Protein AF-F3ZVS0-F1 (afdb_monomer_lite)

Foldseek 3Di:
DDDDDDPDPDDDDDADCVDPQSVLVVVLVCVQLVDPPAAPPKDDFANDIFGDDVRCVVPVVVVVVCCVVVVDPGHDDPRDRDDPVVVVVVVVVVVVVVPPVVVVVVVVVVCPPPVNVVVVVVVVVVVVVVVDDPVVVVVVVVVVVVVVVVVVVVVVVVCVVCVVVCPPPPVVVVVVVVVVVVVVVVVVVVVVVVVVVVVVVVVVVVVVVVVVD

Organism: Mahella australiensis (strain DSM 15567 / CIP 107919 / 50-1 BON) (NCBI:txid697281)

Sequence (213 aa):
MRSLYPRADVLVRRYNVFYEQSLYVYKSYIQVYSAENIILPAVFVGDTYLSGDSEIKQKLLPLIESYVNGTRAYKEIKVGILGQDKVIDNEKERFEAFTPVGIALAGLLDGFNLCAVSMLLFFLSILVMSGRQNKELFLVGMSYIIGTFIAYFTIGIGLFKVGDIFKDAKAVMLAIYGLTIAMSIILAFFSFRDYISIKAVAIVMFAELWSMI

Structure (mmCIF, N/CA/C/O backbone):
data_AF-F3ZVS0-F1
#
_entry.id   AF-F3ZVS0-F1
#
loop_
_atom_site.group_PDB
_atom_site.id
_atom_site.type_symbol
_atom_site.label_atom_id
_atom_site.label_alt_id
_atom_site.label_comp_id
_atom_site.label_asym_id
_atom_site.label_entity_id
_atom_site.label_seq_id
_atom_site.pdbx_PDB_ins_code
_atom_site.Cartn_x
_atom_site.Cartn_y
_atom_site.Cartn_z
_atom_site.occupancy
_atom_site.B_iso_or_equiv
_atom_site.auth_seq_id
_atom_site.auth_comp_id
_atom_site.auth_asym_id
_atom_site.auth_atom_id
_atom_site.pdbx_PDB_model_num
ATOM 1 N N . MET A 1 1 ? 40.058 17.497 -17.087 1.00 36.22 1 MET A N 1
ATOM 2 C CA . MET A 1 1 ? 39.580 16.121 -16.819 1.00 36.22 1 MET A CA 1
ATOM 3 C C . MET A 1 1 ? 39.009 15.554 -18.114 1.00 36.22 1 MET A C 1
ATOM 5 O O . MET A 1 1 ? 38.055 16.114 -18.633 1.00 36.22 1 MET A O 1
ATOM 9 N N . ARG A 1 2 ? 39.671 14.550 -18.705 1.00 33.28 2 ARG A N 1
ATOM 10 C CA . ARG A 1 2 ? 39.323 13.941 -20.004 1.00 33.28 2 ARG A CA 1
ATOM 11 C C . ARG A 1 2 ? 38.124 13.000 -19.822 1.00 33.28 2 ARG A C 1
ATOM 13 O O . ARG A 1 2 ? 38.208 12.072 -19.028 1.00 33.28 2 ARG A O 1
ATOM 20 N N . SER A 1 3 ? 37.034 13.268 -20.541 1.00 41.84 3 SER A N 1
ATOM 21 C CA . SER A 1 3 ? 35.854 12.400 -20.644 1.00 41.84 3 SER A CA 1
ATOM 22 C C . SER A 1 3 ? 36.249 11.050 -21.254 1.00 41.84 3 SER A C 1
ATOM 24 O O . SER A 1 3 ? 36.849 11.024 -22.328 1.00 41.84 3 SER A O 1
ATOM 26 N N . LEU A 1 4 ? 35.956 9.959 -20.544 1.00 46.34 4 LEU A N 1
ATOM 27 C CA . LEU A 1 4 ? 36.400 8.591 -20.838 1.00 46.34 4 LEU A CA 1
ATOM 28 C C . LEU A 1 4 ? 35.273 7.703 -21.396 1.00 46.34 4 LEU A C 1
ATOM 30 O O . LEU A 1 4 ? 35.310 6.492 -21.225 1.00 46.34 4 LEU A O 1
ATOM 34 N N . TYR A 1 5 ? 34.275 8.291 -22.060 1.00 49.19 5 TYR A N 1
ATOM 35 C CA . TYR A 1 5 ? 33.212 7.531 -22.722 1.00 49.19 5 TYR A CA 1
ATOM 36 C C . TYR A 1 5 ? 33.230 7.813 -24.230 1.00 49.19 5 TYR A C 1
ATOM 38 O O . TYR A 1 5 ? 33.235 8.988 -24.623 1.00 49.19 5 TYR A O 1
ATOM 46 N N . PRO A 1 6 ? 33.231 6.778 -25.095 1.00 50.56 6 PRO A N 1
ATOM 47 C CA . PRO A 1 6 ? 32.900 6.961 -26.502 1.00 50.56 6 PRO A CA 1
ATOM 48 C C . PRO A 1 6 ? 31.532 7.643 -26.567 1.00 50.56 6 PRO A C 1
ATOM 50 O O . PRO A 1 6 ? 30.656 7.344 -25.756 1.00 50.56 6 PRO A O 1
ATOM 53 N N . ARG A 1 7 ? 31.348 8.589 -27.491 1.00 56.88 7 ARG A N 1
ATOM 54 C CA . ARG A 1 7 ? 30.074 9.297 -27.688 1.00 56.88 7 ARG A CA 1
ATOM 55 C C . ARG A 1 7 ? 29.009 8.309 -28.180 1.00 56.88 7 ARG A C 1
ATOM 57 O O . ARG A 1 7 ? 28.768 8.214 -29.376 1.00 56.88 7 ARG A O 1
ATOM 64 N N . ALA A 1 8 ? 28.422 7.539 -27.272 1.00 62.53 8 ALA A N 1
ATOM 65 C CA . ALA A 1 8 ? 27.241 6.743 -27.543 1.00 62.53 8 ALA A CA 1
ATOM 66 C C . ALA A 1 8 ? 26.038 7.691 -27.548 1.00 62.53 8 ALA A C 1
ATOM 68 O O . ALA A 1 8 ? 25.772 8.365 -26.551 1.00 62.53 8 ALA A O 1
ATOM 69 N N . ASP A 1 9 ? 25.345 7.775 -28.680 1.00 68.31 9 ASP A N 1
ATOM 70 C CA . ASP A 1 9 ? 24.092 8.514 -28.785 1.00 68.31 9 ASP A CA 1
ATOM 71 C C . ASP A 1 9 ? 22.973 7.653 -28.185 1.00 68.31 9 ASP A C 1
ATOM 73 O O . ASP A 1 9 ? 22.501 6.693 -28.797 1.00 68.31 9 ASP A O 1
ATOM 77 N 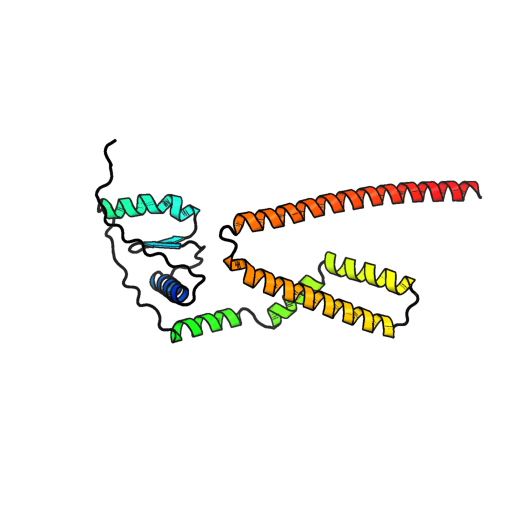N . VAL A 1 10 ? 22.630 7.914 -26.922 1.00 72.81 10 VAL A N 1
ATOM 78 C CA . VAL A 1 10 ? 21.642 7.125 -26.177 1.00 72.81 10 VAL A CA 1
ATOM 79 C C . VAL A 1 10 ? 20.287 7.821 -26.241 1.00 72.81 10 VAL A C 1
ATOM 81 O O . VAL A 1 10 ? 20.052 8.825 -25.567 1.00 72.81 10 VAL A O 1
ATOM 84 N N . LEU A 1 11 ? 19.355 7.246 -27.000 1.00 79.62 11 LEU A N 1
ATOM 85 C CA . LEU A 1 11 ? 17.968 7.701 -27.028 1.00 79.62 11 LEU A CA 1
ATOM 86 C C . LEU A 1 11 ? 17.201 7.152 -25.816 1.00 79.62 11 LEU A C 1
ATOM 88 O O . LEU A 1 11 ? 16.838 5.978 -25.774 1.00 79.62 11 LEU A O 1
ATOM 92 N N . VAL A 1 12 ? 16.900 8.011 -24.840 1.00 83.62 12 VAL A N 1
ATOM 93 C CA . VAL A 1 12 ? 16.098 7.637 -23.663 1.00 83.62 12 VAL A CA 1
ATOM 94 C C . VAL A 1 12 ? 14.659 8.115 -23.834 1.00 83.62 12 VAL A C 1
ATOM 96 O O . VAL A 1 12 ? 14.385 9.313 -23.792 1.00 83.62 12 VAL A O 1
ATOM 99 N N . ARG A 1 13 ? 13.717 7.175 -23.961 1.00 84.19 13 ARG A N 1
ATOM 100 C CA . ARG A 1 13 ? 12.275 7.462 -23.923 1.00 84.19 13 ARG A CA 1
ATOM 101 C C . ARG A 1 13 ? 11.723 7.135 -22.542 1.00 84.19 13 ARG A C 1
ATOM 103 O O . ARG A 1 13 ? 11.927 6.035 -22.038 1.00 84.19 13 ARG A O 1
ATOM 110 N N . ARG A 1 14 ? 11.039 8.097 -21.920 1.00 83.50 14 ARG A N 1
ATOM 111 C CA . ARG A 1 14 ? 10.443 7.943 -20.587 1.00 83.50 14 ARG A CA 1
ATOM 112 C C . ARG A 1 14 ? 8.931 7.909 -20.712 1.00 83.50 14 ARG A C 1
ATOM 114 O O . ARG A 1 14 ? 8.346 8.803 -21.314 1.00 83.50 14 ARG A O 1
ATOM 121 N N . TYR A 1 15 ? 8.328 6.902 -20.101 1.00 83.00 15 TYR A N 1
ATOM 122 C CA . TYR A 1 15 ? 6.885 6.727 -20.045 1.00 83.00 15 TYR A CA 1
ATOM 123 C C . TYR A 1 15 ? 6.467 6.661 -18.584 1.00 83.00 15 TYR A C 1
ATOM 125 O O . TYR A 1 15 ? 7.110 5.981 -17.784 1.00 83.00 15 TYR A O 1
ATOM 133 N N . ASN A 1 16 ? 5.409 7.385 -18.234 1.00 79.94 16 ASN A N 1
ATOM 134 C CA . ASN A 1 16 ? 4.825 7.307 -16.906 1.00 79.94 16 ASN A CA 1
ATOM 135 C C . ASN A 1 16 ? 3.597 6.397 -16.972 1.00 79.94 16 ASN A C 1
ATOM 137 O O . ASN A 1 16 ? 2.587 6.763 -17.565 1.00 79.94 16 ASN A O 1
ATOM 141 N N . VAL A 1 17 ? 3.699 5.221 -16.355 1.00 80.69 17 VAL A N 1
ATOM 142 C CA . VAL A 1 17 ? 2.653 4.189 -16.362 1.00 80.69 17 VAL A CA 1
ATOM 143 C C . VAL A 1 17 ? 1.343 4.613 -15.693 1.00 80.69 17 VAL A C 1
ATOM 145 O O . VAL A 1 17 ? 0.342 3.934 -15.884 1.00 80.69 17 VAL A O 1
ATOM 148 N N . PHE A 1 18 ? 1.328 5.724 -14.948 1.00 72.88 18 PHE A N 1
ATOM 149 C CA . PHE A 1 18 ? 0.098 6.281 -14.380 1.00 72.88 18 PHE A CA 1
ATOM 150 C C . PHE A 1 18 ? -0.852 6.843 -15.452 1.00 72.88 18 PHE A C 1
ATOM 152 O O . PHE A 1 18 ? -2.046 6.962 -15.200 1.00 72.88 18 PHE A O 1
ATOM 159 N N . TYR A 1 19 ? -0.361 7.154 -16.658 1.00 74.50 19 TYR A N 1
ATOM 160 C CA . TYR A 1 19 ? -1.205 7.608 -17.766 1.00 74.50 19 TYR A CA 1
ATOM 161 C C . TYR A 1 19 ? -1.617 6.449 -18.677 1.00 74.50 19 TYR A C 1
ATOM 163 O O . TYR A 1 19 ? -0.761 5.681 -19.119 1.00 74.50 19 TYR A O 1
ATOM 171 N N . GLU A 1 20 ? -2.898 6.393 -19.061 1.00 71.44 20 GLU A N 1
ATOM 172 C CA . GLU A 1 20 ? -3.456 5.332 -19.917 1.00 71.44 20 GLU A CA 1
ATOM 173 C C . GLU A 1 20 ? -2.625 5.081 -21.183 1.00 71.44 20 GLU A C 1
ATOM 175 O O . GLU A 1 20 ? -2.220 3.954 -21.453 1.00 71.44 20 GLU A O 1
ATOM 180 N N . GLN A 1 21 ? -2.291 6.136 -21.936 1.00 73.94 21 GLN A N 1
ATOM 181 C CA . GLN A 1 21 ? -1.518 6.016 -23.180 1.00 73.94 21 GLN A CA 1
ATOM 182 C C . GLN A 1 21 ? -0.155 5.338 -22.968 1.00 73.94 21 GLN A C 1
ATOM 184 O O . GLN A 1 21 ? 0.272 4.505 -23.765 1.00 73.94 21 GLN A O 1
ATOM 189 N N . SER A 1 22 ? 0.519 5.676 -21.869 1.00 80.75 22 SER A N 1
ATOM 190 C CA . SER A 1 22 ? 1.819 5.109 -21.502 1.00 80.75 22 SER A CA 1
ATOM 191 C C . SER A 1 22 ? 1.696 3.701 -20.914 1.00 80.75 22 SER A C 1
ATOM 193 O O . SER A 1 22 ? 2.623 2.902 -21.048 1.00 80.75 22 SER A O 1
ATOM 195 N N . LEU A 1 23 ? 0.553 3.368 -20.310 1.00 80.12 23 LEU A N 1
ATOM 196 C CA . LEU A 1 23 ? 0.253 2.028 -19.817 1.00 80.12 23 LEU A CA 1
ATOM 197 C C . LEU A 1 23 ? 0.143 1.017 -20.969 1.00 80.12 23 LEU A C 1
ATOM 199 O O . LEU A 1 23 ? 0.668 -0.091 -20.852 1.00 80.12 23 LEU A O 1
ATOM 203 N N . TYR A 1 24 ? -0.464 1.400 -22.100 1.00 80.38 24 TYR A N 1
ATOM 204 C CA . TYR A 1 24 ? -0.510 0.553 -23.303 1.00 80.38 24 TYR A CA 1
ATOM 205 C C . TYR A 1 24 ? 0.891 0.247 -23.836 1.00 80.38 24 TYR A C 1
ATOM 207 O O . TYR A 1 24 ? 1.200 -0.903 -24.156 1.00 80.38 24 TYR A O 1
ATOM 215 N N . VAL A 1 25 ? 1.762 1.263 -23.866 1.00 83.19 25 VAL A N 1
ATOM 216 C CA . VAL A 1 25 ? 3.172 1.087 -24.229 1.00 83.19 25 VAL A CA 1
ATOM 217 C C . VAL A 1 25 ? 3.822 0.102 -23.259 1.00 83.19 25 VAL A C 1
ATOM 219 O O . VAL A 1 25 ? 4.301 -0.939 -23.693 1.00 83.19 25 VAL A O 1
ATOM 222 N N . TYR A 1 26 ? 3.747 0.333 -21.949 1.00 85.50 26 TYR A N 1
ATOM 223 C CA . TYR A 1 26 ? 4.318 -0.573 -20.947 1.00 85.50 26 TYR A CA 1
ATOM 224 C C . TYR A 1 26 ? 3.856 -2.033 -21.101 1.00 85.50 26 TYR A C 1
ATOM 226 O O . TYR A 1 26 ? 4.687 -2.942 -21.132 1.00 85.50 26 TYR A O 1
ATOM 234 N N . LYS A 1 27 ? 2.551 -2.270 -21.277 1.00 83.81 27 LYS A N 1
ATOM 235 C CA . LYS A 1 27 ? 2.009 -3.623 -21.472 1.00 83.81 27 LYS A CA 1
ATOM 236 C C . LYS A 1 27 ? 2.502 -4.283 -22.755 1.00 83.81 27 LYS A C 1
ATOM 238 O O . LYS A 1 27 ? 2.813 -5.470 -22.739 1.00 83.81 27 LYS A O 1
ATOM 243 N N . SER A 1 28 ? 2.619 -3.525 -23.846 1.00 84.81 28 SER A N 1
ATOM 244 C CA . SER A 1 28 ? 3.176 -4.054 -25.095 1.00 84.81 28 SER A CA 1
ATOM 245 C C . SER A 1 28 ? 4.633 -4.497 -24.927 1.00 84.81 28 SER A C 1
ATOM 247 O O . SER A 1 28 ? 5.013 -5.550 -25.432 1.00 84.81 28 SER A O 1
ATOM 249 N N . TYR A 1 29 ? 5.423 -3.764 -24.135 1.00 86.50 29 TYR A N 1
ATOM 250 C CA . TYR A 1 29 ? 6.788 -4.166 -23.800 1.00 86.50 29 TYR A CA 1
ATOM 251 C C . TYR A 1 29 ? 6.808 -5.419 -22.914 1.00 86.50 29 TYR A C 1
ATOM 253 O O . TYR A 1 29 ? 7.558 -6.340 -23.212 1.00 86.50 29 TYR A O 1
ATOM 261 N N . ILE A 1 30 ? 5.952 -5.527 -21.891 1.00 87.25 30 ILE A N 1
ATOM 262 C CA . ILE A 1 30 ? 5.849 -6.763 -21.090 1.00 87.25 30 ILE A CA 1
ATOM 263 C C . ILE A 1 30 ? 5.572 -7.979 -21.973 1.00 87.25 30 ILE A C 1
ATOM 265 O O . ILE A 1 30 ? 6.247 -8.997 -21.842 1.00 87.25 30 ILE A O 1
ATOM 269 N N . GLN A 1 31 ? 4.596 -7.866 -22.876 1.00 84.06 31 GLN A N 1
ATOM 270 C CA . GLN A 1 31 ? 4.184 -8.979 -23.720 1.00 84.06 31 GLN A CA 1
ATOM 271 C C . GLN A 1 31 ? 5.304 -9.408 -24.672 1.00 84.06 31 GLN A C 1
ATOM 273 O O . GLN A 1 31 ? 5.593 -10.595 -24.793 1.00 84.06 31 GLN A O 1
ATOM 278 N N . VAL A 1 32 ? 5.960 -8.450 -25.331 1.00 86.31 32 VAL A N 1
ATOM 279 C CA . VAL A 1 32 ? 7.031 -8.753 -26.288 1.00 86.31 32 VAL A CA 1
ATOM 280 C C . VAL A 1 32 ? 8.261 -9.343 -25.595 1.00 86.31 32 VAL A C 1
ATOM 282 O O . VAL A 1 32 ? 8.876 -10.262 -26.128 1.00 86.31 32 VAL A O 1
ATOM 285 N N . TYR A 1 33 ? 8.601 -8.854 -24.402 1.00 85.38 33 TYR A N 1
ATOM 286 C CA . TYR A 1 33 ? 9.734 -9.363 -23.627 1.00 85.38 33 TYR A CA 1
ATOM 287 C C . TYR A 1 33 ? 9.372 -10.583 -22.764 1.00 85.38 33 TYR A C 1
ATOM 289 O O . TYR A 1 33 ? 10.251 -11.109 -22.087 1.00 85.38 33 TYR A O 1
ATOM 297 N N . SER A 1 34 ? 8.107 -11.038 -22.787 1.00 84.44 34 SER A N 1
ATOM 298 C CA . SER A 1 34 ? 7.578 -12.115 -21.927 1.00 84.44 34 SER A CA 1
ATOM 299 C C . SER A 1 34 ? 7.976 -11.933 -20.458 1.00 84.44 34 SER A C 1
ATOM 301 O O . SER A 1 34 ? 8.415 -12.860 -19.783 1.00 84.44 34 SER A O 1
ATOM 303 N N . ALA A 1 35 ? 7.898 -10.687 -19.992 1.00 83.00 35 ALA A N 1
ATOM 304 C CA . ALA A 1 35 ? 8.435 -10.284 -18.707 1.00 83.00 35 ALA A CA 1
ATOM 305 C C . ALA A 1 35 ? 7.405 -10.501 -17.593 1.00 83.00 35 ALA A C 1
ATOM 307 O O . ALA A 1 35 ? 6.381 -9.822 -17.532 1.00 83.00 35 ALA A O 1
ATOM 308 N N . GLU A 1 36 ? 7.694 -11.419 -16.678 1.00 79.50 36 GLU A N 1
ATOM 309 C CA . GLU A 1 36 ? 6.842 -11.695 -15.522 1.00 79.50 36 GLU A CA 1
ATOM 310 C C . GLU A 1 36 ? 7.361 -10.990 -14.261 1.00 79.50 36 GLU A C 1
ATOM 312 O O . GLU A 1 36 ? 8.558 -10.739 -14.116 1.00 79.50 36 GLU A O 1
ATOM 317 N N . ASN A 1 37 ? 6.451 -10.676 -13.332 1.00 77.88 37 ASN A N 1
ATOM 318 C CA . ASN A 1 37 ? 6.765 -10.106 -12.013 1.00 77.88 37 ASN A CA 1
ATOM 319 C C . ASN A 1 37 ? 7.601 -8.809 -12.045 1.00 77.88 37 ASN A C 1
ATOM 321 O O . ASN A 1 37 ? 8.498 -8.613 -11.224 1.00 77.88 37 ASN A O 1
ATOM 325 N N . ILE A 1 38 ? 7.300 -7.898 -12.979 1.00 82.62 38 ILE A N 1
ATOM 326 C CA . ILE A 1 38 ? 7.982 -6.600 -13.045 1.00 82.62 38 ILE A CA 1
ATOM 327 C C . ILE A 1 38 ? 7.625 -5.729 -11.833 1.00 82.62 38 ILE A C 1
ATOM 329 O O . ILE A 1 38 ? 6.461 -5.430 -11.566 1.00 82.62 38 ILE A O 1
ATOM 333 N N . ILE A 1 39 ? 8.665 -5.233 -11.169 1.00 83.44 39 ILE A N 1
ATOM 334 C CA . ILE A 1 39 ? 8.616 -4.210 -10.130 1.00 83.44 39 ILE A CA 1
ATOM 335 C C . ILE A 1 39 ? 9.019 -2.882 -10.774 1.00 83.44 39 ILE A C 1
ATOM 337 O O . ILE A 1 39 ? 10.104 -2.749 -11.337 1.00 83.44 39 ILE A O 1
ATOM 341 N N . LEU A 1 40 ? 8.152 -1.876 -10.693 1.00 85.00 40 LEU A N 1
ATOM 342 C CA . LEU A 1 40 ? 8.449 -0.548 -11.227 1.00 85.00 40 LEU A CA 1
ATOM 343 C C . LEU A 1 40 ? 9.475 0.196 -10.343 1.00 85.00 40 LEU A C 1
ATOM 345 O O . LEU A 1 40 ? 9.437 0.054 -9.118 1.00 85.00 40 LEU A O 1
ATOM 349 N N . PRO A 1 41 ? 10.361 1.032 -10.920 1.00 87.25 41 PRO A N 1
ATOM 350 C CA . PRO A 1 41 ? 10.494 1.346 -12.346 1.00 87.25 41 PRO A CA 1
ATOM 351 C C . PRO A 1 41 ? 11.139 0.205 -13.149 1.00 87.25 41 PRO A C 1
ATOM 353 O O . PRO A 1 41 ? 11.939 -0.553 -12.613 1.00 87.25 41 PRO A O 1
ATOM 356 N N . ALA A 1 42 ? 10.821 0.120 -14.443 1.00 89.88 42 ALA A N 1
ATOM 357 C CA . ALA A 1 42 ? 11.375 -0.873 -15.364 1.00 89.88 42 ALA A CA 1
ATOM 358 C C . ALA A 1 42 ? 12.040 -0.195 -16.567 1.00 89.88 42 ALA A C 1
ATOM 360 O O . ALA A 1 42 ? 11.567 0.837 -17.049 1.00 89.88 42 ALA A O 1
ATOM 361 N N . VAL A 1 43 ? 13.139 -0.773 -17.046 1.00 90.00 43 VAL A N 1
ATOM 362 C CA . VAL A 1 43 ? 13.942 -0.246 -18.154 1.00 90.00 43 VAL A CA 1
ATOM 363 C C . VAL A 1 43 ? 14.147 -1.349 -19.188 1.00 90.00 43 VAL A C 1
ATOM 365 O O . VAL A 1 43 ? 14.744 -2.378 -18.893 1.00 90.00 43 VAL A O 1
ATOM 368 N N . PHE A 1 44 ? 13.656 -1.127 -20.405 1.00 89.19 44 PHE A N 1
ATOM 369 C CA . PHE A 1 44 ? 13.790 -2.052 -21.534 1.00 89.19 44 PHE A CA 1
ATOM 370 C C . PHE A 1 44 ? 14.919 -1.570 -22.450 1.00 89.19 44 PHE A C 1
ATOM 372 O O . PHE A 1 44 ? 14.891 -0.423 -22.899 1.00 89.19 44 PHE A O 1
ATOM 379 N N . VAL A 1 45 ? 15.927 -2.413 -22.704 1.00 88.00 45 VAL A N 1
ATOM 380 C CA . VAL A 1 45 ? 17.113 -2.054 -23.502 1.00 88.00 45 VAL A CA 1
ATOM 381 C C . VAL A 1 45 ? 17.547 -3.226 -24.374 1.00 88.00 45 VAL A C 1
ATOM 383 O O . VAL A 1 45 ? 17.967 -4.270 -23.874 1.00 88.00 45 VAL A O 1
ATOM 386 N N . GLY A 1 46 ? 17.528 -3.014 -25.692 1.00 85.19 46 GLY A N 1
ATOM 387 C CA . GLY A 1 46 ? 17.935 -4.029 -26.661 1.00 85.19 46 GLY A CA 1
ATOM 388 C C . GLY A 1 46 ? 17.027 -5.254 -26.573 1.00 85.19 46 GLY A C 1
ATOM 389 O O . GLY A 1 46 ? 15.809 -5.134 -26.691 1.00 85.19 46 GLY A O 1
ATOM 390 N N . ASP A 1 47 ? 17.615 -6.416 -26.306 1.00 84.75 47 ASP A N 1
ATOM 391 C CA . ASP A 1 47 ? 16.928 -7.702 -26.165 1.00 84.75 47 ASP A CA 1
ATOM 392 C C . ASP A 1 47 ? 16.555 -8.068 -24.717 1.00 84.75 47 ASP A C 1
ATOM 394 O O . ASP A 1 47 ? 15.982 -9.129 -24.488 1.00 84.75 47 ASP A O 1
ATOM 398 N N . THR A 1 48 ? 16.849 -7.210 -23.734 1.00 87.88 48 THR A N 1
ATOM 399 C CA . THR A 1 48 ? 16.599 -7.486 -22.310 1.00 87.88 48 THR A CA 1
ATOM 400 C C . THR A 1 48 ? 15.829 -6.363 -21.616 1.00 87.88 48 THR A C 1
ATOM 402 O O . THR A 1 48 ? 15.717 -5.242 -22.117 1.00 87.88 48 THR A O 1
ATOM 405 N N . TYR A 1 49 ? 15.326 -6.654 -20.419 1.00 90.56 49 TYR A N 1
ATOM 406 C CA . TYR A 1 49 ? 14.753 -5.673 -19.502 1.00 90.56 49 TYR A CA 1
ATOM 407 C C . TYR A 1 49 ? 15.432 -5.744 -18.130 1.00 90.56 49 TYR A C 1
ATOM 409 O O . TYR A 1 49 ? 16.062 -6.745 -17.794 1.00 90.56 49 TYR A O 1
ATOM 417 N N . LEU A 1 50 ? 15.328 -4.661 -17.364 1.00 90.56 50 LEU A N 1
ATOM 418 C CA . LEU A 1 50 ? 15.753 -4.550 -15.970 1.00 90.56 50 LEU A CA 1
ATOM 419 C C . LEU A 1 50 ? 14.571 -4.040 -15.149 1.00 90.56 50 LEU A C 1
ATOM 421 O O . LEU A 1 50 ? 13.865 -3.124 -15.583 1.00 90.56 50 LEU A O 1
ATOM 425 N N . SER A 1 51 ? 14.362 -4.620 -13.972 1.00 91.19 51 SER A N 1
ATOM 426 C CA . SER A 1 51 ? 13.180 -4.375 -13.150 1.00 91.19 51 SER A CA 1
ATOM 427 C C . SER A 1 51 ? 13.574 -3.954 -11.736 1.00 91.19 51 SER A C 1
ATOM 429 O O . SER A 1 51 ? 14.317 -4.640 -11.039 1.00 91.19 51 SER A O 1
ATOM 431 N N . GLY A 1 52 ? 13.027 -2.834 -11.276 1.00 87.06 52 GLY A N 1
ATOM 432 C CA . GLY A 1 52 ? 13.256 -2.307 -9.940 1.00 87.06 52 GLY A CA 1
ATOM 433 C C . GLY A 1 52 ? 14.559 -1.517 -9.797 1.00 87.06 52 GLY A C 1
ATOM 434 O O . GLY A 1 52 ? 15.538 -1.685 -10.525 1.00 87.06 52 GLY A O 1
ATOM 435 N N . ASP A 1 53 ? 14.571 -0.629 -8.803 1.00 87.19 53 ASP A N 1
ATOM 436 C CA . ASP A 1 53 ? 15.648 0.345 -8.582 1.00 87.19 53 ASP A CA 1
ATOM 437 C C . ASP A 1 53 ? 17.027 -0.307 -8.369 1.00 87.19 53 ASP A C 1
ATOM 439 O O . ASP A 1 53 ? 18.025 0.140 -8.934 1.00 87.19 53 ASP A O 1
ATOM 443 N N . SER A 1 54 ? 17.086 -1.388 -7.585 1.00 85.88 54 SER A N 1
ATOM 444 C CA . SER A 1 54 ? 18.341 -2.069 -7.250 1.00 85.88 54 SER A CA 1
ATOM 445 C C . SER A 1 54 ? 18.992 -2.719 -8.467 1.00 85.88 54 SER A C 1
ATOM 447 O O . SER A 1 54 ? 20.194 -2.558 -8.677 1.00 85.88 54 SER A O 1
ATOM 449 N N . GLU A 1 55 ? 18.206 -3.423 -9.285 1.00 88.12 55 GLU A N 1
ATOM 450 C CA . GLU A 1 55 ? 18.723 -4.097 -10.473 1.00 88.12 55 GLU A CA 1
ATOM 451 C C . GLU A 1 55 ? 19.176 -3.083 -11.523 1.00 88.12 55 GLU A C 1
ATOM 453 O O . GLU A 1 55 ? 20.269 -3.212 -12.075 1.00 88.12 55 GLU A O 1
ATOM 458 N N . ILE A 1 56 ? 18.379 -2.034 -11.746 1.00 89.75 56 ILE A N 1
ATOM 459 C CA . ILE A 1 56 ? 18.710 -0.968 -12.691 1.00 89.75 56 ILE A CA 1
ATOM 460 C C . ILE A 1 56 ? 20.027 -0.296 -12.292 1.00 89.75 56 ILE A C 1
ATOM 462 O O . ILE A 1 56 ? 20.926 -0.176 -13.120 1.00 89.75 56 ILE A O 1
ATOM 466 N N . LYS A 1 57 ? 20.200 0.093 -11.024 1.00 88.75 57 LYS A N 1
ATOM 467 C CA . LYS A 1 57 ? 21.433 0.759 -10.571 1.00 88.75 57 LYS A CA 1
ATOM 468 C C . LYS A 1 57 ? 22.682 -0.104 -10.733 1.00 88.75 57 LYS A C 1
ATOM 470 O O . LYS A 1 57 ? 23.743 0.431 -11.037 1.00 88.75 57 LYS A O 1
ATOM 475 N N . GLN A 1 58 ? 22.565 -1.414 -10.531 1.00 89.69 58 GLN A N 1
ATOM 476 C CA . GLN A 1 58 ? 23.708 -2.328 -10.588 1.00 89.69 58 GLN A CA 1
ATOM 477 C C . GLN A 1 58 ? 24.035 -2.780 -12.012 1.00 89.69 58 GLN A C 1
ATOM 479 O O . GLN A 1 58 ? 25.206 -2.885 -12.368 1.00 89.69 58 GLN A O 1
ATOM 484 N N . LYS A 1 59 ? 23.014 -3.067 -12.826 1.00 90.50 59 LYS A N 1
ATOM 485 C CA . LYS A 1 59 ? 23.185 -3.752 -14.114 1.00 90.50 59 LYS A CA 1
ATOM 486 C C . LYS A 1 59 ? 23.051 -2.843 -15.329 1.00 90.50 59 LYS A C 1
ATOM 488 O O . LYS A 1 59 ? 23.544 -3.213 -16.388 1.00 90.50 59 LYS A O 1
ATOM 493 N N . LEU A 1 60 ? 22.424 -1.668 -15.220 1.00 88.25 60 LEU A N 1
ATOM 494 C CA . LEU A 1 60 ? 22.171 -0.822 -16.393 1.00 88.25 60 LEU A CA 1
ATOM 495 C C . LEU A 1 60 ? 23.467 -0.319 -17.034 1.00 88.25 60 LEU A C 1
ATOM 497 O O . LEU A 1 60 ? 23.630 -0.427 -18.246 1.00 88.25 60 LEU A O 1
ATOM 501 N N . LEU A 1 61 ? 24.391 0.207 -16.228 1.00 87.06 61 LEU A N 1
ATOM 502 C CA . LEU A 1 61 ? 25.659 0.735 -16.729 1.00 87.06 61 LEU A CA 1
ATOM 503 C C . LEU A 1 61 ? 26.534 -0.348 -17.392 1.00 87.06 61 LEU A C 1
ATOM 505 O O . LEU A 1 61 ? 26.877 -0.163 -18.561 1.00 87.06 61 LEU A O 1
ATOM 509 N N . PRO A 1 62 ? 26.820 -1.503 -16.747 1.00 87.12 62 PRO A N 1
ATOM 510 C CA . PRO A 1 62 ? 27.612 -2.553 -17.392 1.00 87.12 62 PRO A CA 1
ATOM 511 C C . PRO A 1 62 ? 26.911 -3.144 -18.623 1.00 87.12 62 PRO A C 1
ATOM 513 O O . PRO A 1 62 ? 27.570 -3.551 -19.579 1.00 87.12 62 PRO A O 1
ATOM 516 N N . LEU A 1 63 ? 25.574 -3.162 -18.646 1.00 87.12 63 LEU A N 1
ATOM 517 C CA . LEU A 1 63 ? 24.818 -3.607 -19.813 1.00 87.12 63 LEU A CA 1
ATOM 518 C C . LEU A 1 63 ? 25.005 -2.657 -21.005 1.00 87.12 63 LEU A C 1
ATOM 520 O O . LEU A 1 63 ? 25.262 -3.123 -22.113 1.00 87.12 63 LEU A O 1
ATOM 524 N N . ILE A 1 64 ? 24.928 -1.341 -20.792 1.00 86.19 64 ILE A N 1
ATOM 525 C CA . ILE A 1 64 ? 25.172 -0.348 -21.850 1.00 86.19 64 ILE A CA 1
ATOM 526 C C . ILE A 1 64 ? 26.611 -0.454 -22.363 1.00 86.19 64 ILE A C 1
ATOM 528 O O . ILE A 1 64 ? 26.823 -0.479 -23.575 1.00 86.19 64 ILE A O 1
ATOM 532 N N . GLU A 1 65 ? 27.591 -0.590 -21.469 1.00 85.50 65 GLU A N 1
ATOM 533 C CA . GLU A 1 65 ? 28.996 -0.774 -21.854 1.00 85.50 65 GLU A CA 1
ATOM 534 C C . GLU A 1 65 ? 29.204 -2.027 -22.712 1.00 85.50 65 GLU A C 1
ATOM 536 O O . GLU A 1 65 ? 29.950 -1.983 -23.691 1.00 85.50 65 GLU A O 1
ATOM 541 N N . SER A 1 66 ? 28.497 -3.124 -22.414 1.00 84.81 66 SER A N 1
ATOM 542 C CA . SER A 1 66 ? 28.568 -4.350 -23.219 1.00 84.81 66 SER A CA 1
ATOM 543 C C . SER A 1 66 ? 28.083 -4.157 -24.661 1.00 84.81 66 SER A C 1
ATOM 545 O O . SER A 1 66 ? 28.637 -4.773 -25.573 1.00 84.81 66 SER A O 1
ATOM 547 N N . TYR A 1 67 ? 27.100 -3.274 -24.883 1.00 84.62 67 TYR A N 1
ATOM 548 C CA . TYR A 1 67 ? 26.621 -2.927 -26.223 1.00 84.62 67 TYR A CA 1
ATOM 549 C C . TYR A 1 67 ? 27.580 -1.980 -26.949 1.00 84.62 67 TYR A C 1
ATOM 551 O O . TYR A 1 67 ? 27.846 -2.166 -28.133 1.00 84.62 67 TYR A O 1
ATOM 559 N N . VAL A 1 68 ? 28.123 -0.979 -26.249 1.00 83.50 68 VAL A N 1
ATOM 560 C CA . VAL A 1 68 ? 29.038 0.017 -26.839 1.00 83.50 68 VAL A CA 1
ATOM 561 C C . VAL A 1 68 ? 30.374 -0.612 -27.234 1.00 83.50 68 VAL A C 1
ATOM 563 O O . VAL A 1 68 ? 30.904 -0.308 -28.300 1.00 83.50 68 VAL A O 1
ATOM 566 N N . ASN A 1 69 ? 30.898 -1.520 -26.411 1.00 83.81 69 ASN A N 1
ATOM 567 C CA . ASN A 1 69 ? 32.167 -2.202 -26.670 1.00 83.81 69 ASN A CA 1
ATOM 568 C C . ASN A 1 69 ? 32.035 -3.363 -27.675 1.00 83.81 69 ASN A C 1
ATOM 570 O O . ASN A 1 69 ? 33.032 -4.000 -28.006 1.00 83.81 69 ASN A O 1
ATOM 574 N N . GLY A 1 70 ? 30.820 -3.655 -28.156 1.00 77.50 70 GLY A N 1
ATOM 575 C CA . GLY A 1 70 ? 30.557 -4.707 -29.140 1.00 77.50 70 GLY A CA 1
ATOM 576 C C . GLY A 1 70 ? 30.587 -6.135 -28.585 1.00 77.50 70 GLY A C 1
ATOM 577 O O . GLY A 1 70 ? 30.404 -7.081 -29.347 1.00 77.50 70 GLY A O 1
ATOM 578 N N . THR A 1 71 ? 30.771 -6.315 -27.272 1.00 78.12 71 THR A N 1
ATOM 579 C CA . THR A 1 71 ? 30.717 -7.629 -26.605 1.00 78.12 71 THR A CA 1
ATOM 580 C C . THR A 1 71 ? 29.323 -8.255 -26.698 1.00 78.12 71 THR A C 1
ATOM 582 O O . THR A 1 71 ? 29.185 -9.477 -26.706 1.00 78.12 71 THR A O 1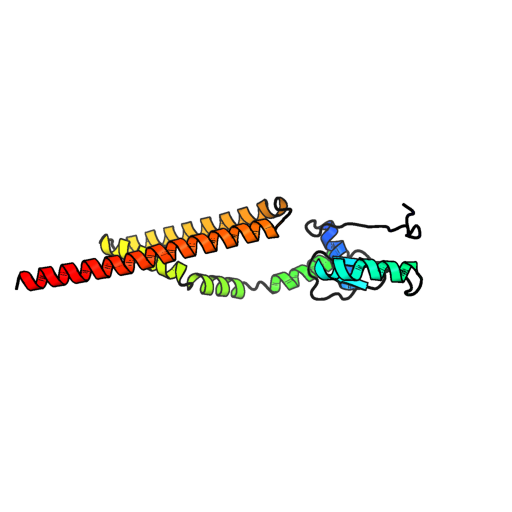
ATOM 585 N N . ARG A 1 72 ? 28.278 -7.424 -26.789 1.00 78.69 72 ARG A N 1
ATOM 586 C CA . ARG A 1 72 ? 26.893 -7.837 -27.014 1.00 78.69 72 ARG A CA 1
ATOM 587 C C . ARG A 1 72 ? 26.316 -7.089 -28.213 1.00 78.69 72 ARG A C 1
ATOM 589 O O . ARG A 1 72 ? 26.444 -5.872 -28.311 1.00 78.69 72 ARG A O 1
ATOM 596 N N . ALA A 1 73 ? 25.645 -7.807 -29.110 1.00 79.12 73 ALA A N 1
ATOM 597 C CA . ALA A 1 73 ? 24.953 -7.189 -30.237 1.00 79.12 73 ALA A CA 1
ATOM 598 C C . ALA A 1 73 ? 23.680 -6.481 -29.753 1.00 79.12 73 ALA A C 1
ATOM 600 O O . ALA A 1 73 ? 22.814 -7.101 -29.134 1.00 79.12 73 ALA A O 1
ATOM 601 N N . TYR A 1 74 ? 23.550 -5.187 -30.049 1.00 79.88 74 TYR A N 1
ATOM 602 C CA . TYR A 1 74 ? 22.309 -4.461 -29.804 1.00 79.88 74 TYR A CA 1
ATOM 603 C C . TYR A 1 74 ? 21.252 -4.884 -30.828 1.00 79.88 74 TYR A C 1
ATOM 605 O O . TYR A 1 74 ? 21.451 -4.740 -32.036 1.00 79.88 74 TYR A O 1
ATOM 613 N N . LYS A 1 75 ? 20.116 -5.387 -30.344 1.00 79.94 75 LYS A N 1
ATOM 614 C CA . LYS A 1 75 ? 18.959 -5.722 -31.175 1.00 79.94 75 LYS A CA 1
ATOM 615 C C . LYS A 1 75 ? 17.794 -4.827 -30.791 1.00 79.94 75 LYS A C 1
ATOM 617 O O . LYS A 1 75 ? 17.239 -4.966 -29.706 1.00 79.94 75 LYS A O 1
ATOM 622 N N . GLU A 1 76 ? 17.415 -3.922 -31.685 1.00 77.06 76 GLU A N 1
ATOM 623 C CA . GLU A 1 76 ? 16.201 -3.136 -31.496 1.00 77.06 76 GLU A CA 1
ATOM 624 C C . GLU A 1 76 ? 14.980 -4.039 -31.690 1.00 77.06 76 GLU A C 1
ATOM 626 O O . GLU A 1 76 ? 14.748 -4.595 -32.769 1.00 77.06 76 GLU A O 1
ATOM 631 N N . ILE A 1 77 ? 14.197 -4.203 -30.629 1.00 77.81 77 ILE A N 1
ATOM 632 C CA . ILE A 1 77 ? 12.924 -4.905 -30.697 1.00 77.81 77 ILE A CA 1
ATOM 633 C C . ILE A 1 77 ? 11.851 -3.885 -31.072 1.00 77.81 77 ILE A C 1
ATOM 635 O O . ILE A 1 77 ? 11.515 -2.994 -30.293 1.00 77.81 77 ILE A O 1
ATOM 639 N N . LYS A 1 78 ? 11.295 -4.022 -32.281 1.00 74.69 78 LYS A N 1
ATOM 640 C CA . LYS A 1 78 ? 10.138 -3.232 -32.710 1.00 74.69 78 LYS A CA 1
ATOM 641 C C . LYS A 1 78 ? 8.909 -3.689 -31.933 1.00 74.69 78 LYS A C 1
ATOM 643 O O . LYS A 1 78 ? 8.293 -4.697 -32.270 1.00 74.69 78 LYS A O 1
ATOM 648 N N . VAL A 1 79 ? 8.556 -2.939 -30.897 1.00 76.50 79 VAL A N 1
ATOM 649 C CA . VAL A 1 79 ? 7.330 -3.168 -30.137 1.00 76.50 79 VAL A CA 1
ATOM 650 C C . VAL A 1 79 ? 6.167 -2.527 -30.889 1.00 76.50 79 VAL A C 1
ATOM 652 O O . VAL A 1 79 ? 6.073 -1.304 -30.993 1.00 76.50 79 VAL A O 1
ATOM 655 N N . GLY A 1 80 ? 5.286 -3.358 -31.447 1.00 73.06 80 GLY A N 1
ATOM 656 C CA . GLY A 1 80 ? 3.994 -2.896 -31.944 1.00 73.06 80 GLY A CA 1
ATOM 657 C C . GLY A 1 80 ? 3.126 -2.506 -30.753 1.00 73.06 80 GLY A C 1
ATOM 658 O O . GLY A 1 80 ? 2.803 -3.364 -29.933 1.00 73.06 80 GLY A O 1
ATOM 659 N N . ILE A 1 81 ? 2.777 -1.223 -30.637 1.00 70.38 81 ILE A N 1
ATOM 660 C CA . ILE A 1 81 ? 1.888 -0.755 -29.569 1.00 70.38 81 ILE A CA 1
ATOM 661 C C . ILE A 1 81 ? 0.558 -1.493 -29.730 1.00 70.38 81 ILE A C 1
ATOM 663 O O . ILE A 1 81 ? -0.053 -1.457 -30.800 1.00 70.38 81 ILE A O 1
ATOM 667 N N . LEU A 1 82 ? 0.144 -2.200 -28.680 1.00 67.19 82 LEU A N 1
ATOM 668 C CA . LEU A 1 82 ? -1.117 -2.931 -28.673 1.00 67.19 82 LEU A CA 1
ATOM 669 C C . LEU A 1 82 ? -2.272 -1.955 -28.937 1.00 67.19 82 LEU A C 1
ATOM 671 O O . LEU A 1 82 ? -2.348 -0.900 -28.307 1.00 67.19 82 LEU A O 1
ATOM 675 N N . GLY A 1 83 ? -3.166 -2.313 -29.863 1.00 60.34 83 GLY A N 1
ATOM 676 C CA . GLY A 1 83 ? -4.434 -1.603 -30.046 1.00 60.34 83 GLY A CA 1
ATOM 677 C C . GLY A 1 83 ? -5.286 -1.692 -28.778 1.00 60.34 83 GLY A C 1
ATOM 678 O O . GLY A 1 83 ? -5.171 -2.674 -28.036 1.00 60.34 83 GLY A O 1
ATOM 679 N N . GLN A 1 84 ? -6.121 -0.674 -28.529 1.00 55.56 84 GLN A N 1
ATOM 680 C CA . GLN A 1 84 ? -6.939 -0.572 -27.309 1.00 55.56 84 GLN A CA 1
ATOM 681 C C . GLN A 1 84 ? -7.708 -1.870 -27.010 1.00 55.56 84 GLN A C 1
ATOM 683 O O . GLN A 1 84 ? -7.746 -2.319 -25.866 1.00 55.56 84 GLN A O 1
ATOM 688 N N . ASP A 1 85 ? -8.208 -2.525 -28.054 1.00 58.12 85 ASP A N 1
ATOM 689 C CA . ASP A 1 85 ? -9.052 -3.718 -27.998 1.00 58.12 85 ASP A CA 1
ATOM 690 C C . ASP A 1 85 ? -8.399 -4.885 -27.227 1.00 58.12 85 ASP A C 1
ATOM 692 O O . ASP A 1 85 ? -9.027 -5.494 -26.367 1.00 58.12 85 ASP A O 1
ATOM 696 N N . LYS A 1 86 ? -7.102 -5.154 -27.445 1.00 59.19 86 LYS A N 1
ATOM 697 C CA . LYS A 1 86 ? -6.397 -6.292 -26.810 1.00 59.19 86 LYS A CA 1
ATOM 698 C C . LYS A 1 86 ? -5.981 -6.040 -25.362 1.00 59.19 86 LYS A C 1
ATOM 700 O O . LYS A 1 86 ? -5.678 -6.979 -24.623 1.00 59.19 86 LYS A O 1
ATOM 705 N N . VAL A 1 87 ? -5.903 -4.776 -24.956 1.00 55.69 87 VAL A N 1
ATOM 706 C CA . VAL A 1 87 ? -5.497 -4.406 -23.596 1.00 55.69 87 VAL A CA 1
ATOM 707 C C . VAL A 1 87 ? -6.691 -4.352 -22.652 1.00 55.69 87 VAL A C 1
ATOM 709 O O . VAL A 1 87 ? -6.532 -4.706 -21.485 1.00 55.69 87 VAL A O 1
ATOM 712 N N . ILE A 1 88 ? -7.869 -3.985 -23.163 1.00 56.94 88 ILE A N 1
ATOM 713 C CA . ILE A 1 88 ? -9.128 -4.023 -22.412 1.00 56.94 88 ILE A CA 1
ATOM 714 C C . ILE A 1 88 ? -9.485 -5.468 -22.027 1.00 56.94 88 ILE A C 1
ATOM 716 O O . ILE A 1 88 ? -9.885 -5.707 -20.889 1.00 56.94 88 ILE A O 1
ATOM 720 N N . ASP A 1 89 ? -9.268 -6.442 -22.915 1.00 56.44 89 ASP A N 1
ATOM 721 C CA . ASP A 1 89 ? -9.551 -7.854 -22.614 1.00 56.44 89 ASP A CA 1
ATOM 722 C C . ASP A 1 89 ? -8.643 -8.418 -21.503 1.00 56.44 89 ASP A C 1
ATOM 724 O O . ASP A 1 89 ? -9.135 -9.046 -20.569 1.00 56.44 89 ASP A O 1
ATOM 728 N N . ASN A 1 90 ? -7.347 -8.080 -21.505 1.00 55.59 90 ASN A N 1
ATOM 729 C CA . ASN A 1 90 ? -6.425 -8.451 -20.418 1.00 55.59 90 ASN A CA 1
ATOM 730 C C . ASN A 1 90 ? -6.728 -7.737 -19.082 1.00 55.59 90 ASN A C 1
ATOM 732 O O . ASN A 1 90 ? -6.313 -8.196 -18.019 1.00 55.59 90 ASN A O 1
ATOM 736 N N . GLU A 1 91 ? -7.393 -6.575 -19.101 1.00 56.44 91 GLU A N 1
ATOM 737 C CA . GLU A 1 91 ? -7.833 -5.911 -17.864 1.00 56.44 91 GLU A CA 1
ATOM 738 C C . GLU A 1 91 ? -9.055 -6.606 -17.269 1.00 56.44 91 GLU A C 1
ATOM 740 O O . GLU A 1 91 ? -9.100 -6.792 -16.054 1.00 56.44 91 GLU A O 1
ATOM 745 N N . LYS A 1 92 ? -10.009 -7.039 -18.105 1.00 53.34 92 LYS A N 1
ATOM 746 C CA . LYS A 1 92 ? -11.201 -7.772 -17.654 1.00 53.34 92 LYS A CA 1
ATOM 747 C C . LYS A 1 92 ? -10.832 -9.038 -16.882 1.00 53.34 92 LYS A C 1
ATOM 749 O O . LYS A 1 92 ? -11.359 -9.229 -15.792 1.00 53.34 92 LYS A O 1
ATOM 754 N N . GLU A 1 93 ? -9.859 -9.812 -17.359 1.00 55.84 93 GLU A N 1
ATOM 755 C CA . GLU A 1 93 ? -9.367 -11.009 -16.651 1.00 55.84 93 GLU A CA 1
ATOM 756 C C . GLU A 1 93 ? -8.782 -10.686 -15.263 1.00 55.84 93 GLU A C 1
ATOM 758 O O . GLU A 1 93 ? -8.915 -11.456 -14.313 1.00 55.84 93 GLU A O 1
ATOM 763 N N . ARG A 1 94 ? -8.170 -9.507 -15.091 1.00 56.06 94 ARG A N 1
ATOM 764 C CA . ARG A 1 94 ? -7.617 -9.083 -13.797 1.00 56.06 94 ARG A CA 1
ATOM 765 C C . ARG A 1 94 ? -8.675 -8.500 -12.858 1.00 56.06 94 ARG A C 1
ATOM 767 O O . ARG A 1 94 ? -8.514 -8.581 -11.643 1.00 56.06 94 ARG A O 1
ATOM 774 N N . PHE A 1 95 ? -9.763 -7.951 -13.398 1.00 56.16 95 PHE A N 1
ATOM 775 C CA . PHE A 1 95 ? -10.952 -7.594 -12.622 1.00 56.16 95 PHE A CA 1
ATOM 776 C C . PHE A 1 95 ? -11.766 -8.829 -12.201 1.00 56.16 95 PHE A C 1
ATOM 778 O O . PHE A 1 95 ? -12.358 -8.802 -11.126 1.00 56.16 95 PHE A O 1
ATOM 785 N N . GLU A 1 96 ? -11.728 -9.936 -12.950 1.00 58.72 96 GLU A N 1
ATOM 786 C CA . GLU A 1 96 ? -12.311 -11.218 -12.512 1.00 58.72 96 GLU A CA 1
ATOM 787 C C . GLU A 1 96 ? -11.618 -11.793 -11.262 1.00 58.72 96 GLU A C 1
ATOM 789 O O . GLU A 1 96 ? -12.270 -12.428 -10.426 1.00 58.72 96 GLU A O 1
ATOM 794 N N . ALA A 1 97 ? -10.326 -11.492 -11.066 1.00 58.91 97 ALA A N 1
ATOM 795 C CA . ALA A 1 97 ? -9.603 -11.838 -9.839 1.00 58.91 97 ALA A CA 1
ATOM 796 C C . ALA A 1 97 ? -10.151 -11.109 -8.593 1.00 58.91 97 ALA A C 1
ATOM 798 O O . ALA A 1 97 ? -10.059 -11.630 -7.481 1.00 58.91 97 ALA A O 1
ATOM 799 N N . PHE A 1 98 ? -10.786 -9.941 -8.761 1.00 63.06 98 PHE A N 1
ATOM 800 C CA . PHE A 1 98 ? -11.558 -9.274 -7.709 1.00 63.06 98 PHE A CA 1
ATOM 801 C C . PHE A 1 98 ? -12.985 -9.820 -7.677 1.00 63.06 98 PHE A C 1
ATOM 803 O O . PHE A 1 98 ? -13.968 -9.121 -7.925 1.00 63.06 98 PHE A O 1
ATOM 810 N N . THR A 1 99 ? -13.107 -11.107 -7.361 1.00 78.75 99 THR A N 1
ATOM 811 C CA . THR A 1 99 ? -14.411 -11.750 -7.231 1.00 78.75 99 THR A CA 1
ATOM 812 C C . THR A 1 99 ? -15.209 -11.067 -6.104 1.00 78.75 99 THR A C 1
ATOM 814 O O . THR A 1 99 ? -14.651 -10.838 -5.026 1.00 78.75 99 THR A O 1
ATOM 817 N N . PRO A 1 100 ? -16.519 -10.796 -6.272 1.00 80.75 100 PRO A N 1
ATOM 818 C CA . PRO A 1 100 ? -17.370 -10.231 -5.215 1.00 80.75 100 PRO A CA 1
ATOM 819 C C . PRO A 1 100 ? -17.284 -11.003 -3.890 1.00 80.75 100 PRO A C 1
ATOM 821 O O . PRO A 1 100 ? -17.332 -10.421 -2.810 1.00 80.75 100 PRO A O 1
ATOM 824 N N . VAL A 1 101 ? -17.081 -12.319 -3.982 1.00 85.38 101 VAL A N 1
ATOM 825 C CA . VAL A 1 101 ? -16.841 -13.211 -2.842 1.00 85.38 101 VAL A CA 1
ATOM 826 C C . VAL A 1 101 ? -15.537 -12.871 -2.116 1.00 85.38 101 VAL A C 1
ATOM 828 O O . VAL A 1 101 ? -15.519 -12.840 -0.891 1.00 85.38 101 VAL A O 1
ATOM 831 N N . GLY A 1 102 ? -14.458 -12.574 -2.844 1.00 86.19 102 GLY A N 1
ATOM 832 C CA . GLY A 1 102 ? -13.178 -12.176 -2.258 1.00 86.19 102 GLY A CA 1
ATOM 833 C C . GLY A 1 102 ? -13.288 -10.863 -1.485 1.00 86.19 102 GLY A C 1
ATOM 834 O O . GLY A 1 102 ? -12.773 -10.761 -0.376 1.00 86.19 102 GLY A O 1
ATOM 835 N N . ILE A 1 103 ? -14.039 -9.897 -2.018 1.00 85.88 103 ILE A N 1
ATOM 836 C CA . ILE A 1 103 ? -14.313 -8.624 -1.336 1.00 85.88 103 ILE A CA 1
ATOM 837 C C . ILE A 1 103 ? -15.155 -8.861 -0.075 1.00 85.88 103 ILE A C 1
ATOM 839 O O . ILE A 1 103 ? -14.833 -8.328 0.986 1.00 85.88 103 ILE A O 1
ATOM 843 N N . ALA A 1 104 ? -16.196 -9.695 -0.160 1.00 87.25 104 ALA A N 1
ATOM 844 C CA . ALA A 1 104 ? -17.036 -10.035 0.986 1.00 87.25 104 ALA A CA 1
ATOM 845 C C . ALA A 1 104 ? -16.246 -10.751 2.096 1.00 87.25 104 ALA A C 1
ATOM 847 O O . ALA A 1 104 ? -16.388 -10.411 3.268 1.00 87.25 104 ALA A O 1
ATOM 848 N N . LEU A 1 105 ? -15.381 -11.704 1.737 1.00 88.25 105 LEU A N 1
ATOM 849 C CA . LEU A 1 105 ? -14.526 -12.415 2.689 1.00 88.25 105 LEU A CA 1
ATOM 850 C C . LEU A 1 105 ? -13.463 -11.502 3.302 1.00 88.25 105 LEU A C 1
ATOM 852 O O . LEU A 1 105 ? -13.256 -11.552 4.510 1.00 88.25 105 LEU A O 1
ATOM 856 N N . ALA A 1 106 ? -12.821 -10.646 2.505 1.00 86.75 106 ALA A N 1
ATOM 857 C CA . ALA A 1 106 ? -11.857 -9.675 3.014 1.00 86.75 106 ALA A CA 1
ATOM 858 C C . ALA A 1 106 ? -12.516 -8.705 4.007 1.00 86.75 106 ALA A C 1
ATOM 860 O O . ALA A 1 106 ? -11.982 -8.484 5.091 1.00 86.75 106 ALA A O 1
ATOM 861 N N . GLY A 1 107 ? -13.710 -8.197 3.682 1.00 85.94 107 GLY A N 1
ATOM 862 C CA . GLY A 1 107 ? -14.488 -7.351 4.588 1.00 85.94 107 GLY A CA 1
ATOM 863 C C . GLY A 1 107 ? -14.929 -8.079 5.860 1.00 85.94 107 GLY A C 1
ATOM 864 O O . GLY A 1 107 ? -14.901 -7.496 6.940 1.00 85.94 107 GLY A O 1
ATOM 865 N N . LEU A 1 108 ? -15.284 -9.365 5.764 1.00 87.31 108 LEU A N 1
ATOM 866 C CA . LEU A 1 108 ? -15.616 -10.187 6.929 1.00 87.31 108 LEU A CA 1
ATOM 867 C C . LEU A 1 108 ? -14.402 -10.355 7.851 1.00 87.31 108 LEU A C 1
ATOM 869 O O . LEU A 1 108 ? -14.511 -10.133 9.054 1.00 87.31 108 LEU A O 1
ATOM 873 N N . LEU A 1 109 ? -13.246 -10.718 7.292 1.00 87.69 109 LEU A N 1
ATOM 874 C CA . LEU A 1 109 ? -12.006 -10.894 8.050 1.00 87.69 109 LEU A CA 1
ATOM 875 C C . LEU A 1 109 ? -11.564 -9.593 8.732 1.00 87.69 109 LEU A C 1
ATOM 877 O O . LEU A 1 109 ? -11.141 -9.632 9.886 1.00 87.69 109 LEU A O 1
ATOM 881 N N . ASP A 1 110 ? -11.711 -8.453 8.056 1.00 84.06 110 ASP A N 1
ATOM 882 C CA . ASP A 1 110 ? -11.395 -7.144 8.634 1.00 84.06 110 ASP A CA 1
ATOM 883 C C . ASP A 1 110 ? -12.401 -6.734 9.726 1.00 84.06 110 ASP A C 1
ATOM 885 O O . ASP A 1 110 ? -12.020 -6.205 10.768 1.00 84.06 110 ASP A O 1
ATOM 889 N N . GLY A 1 111 ? -13.683 -7.081 9.568 1.00 80.69 111 GLY A N 1
ATOM 890 C CA . GLY A 1 111 ? -14.703 -6.874 10.601 1.00 80.69 111 GLY A CA 1
ATOM 891 C C . GLY A 1 111 ? -14.457 -7.673 11.890 1.00 80.69 111 GLY A C 1
ATOM 892 O O . GLY A 1 111 ? -14.762 -7.190 12.980 1.00 80.69 111 GLY A O 1
ATOM 893 N N . PHE A 1 112 ? -13.862 -8.867 11.790 1.00 83.12 112 PHE A N 1
ATOM 894 C CA . PHE A 1 112 ? -13.455 -9.694 12.938 1.00 83.12 112 PHE A CA 1
ATOM 895 C C . PHE A 1 112 ? -12.111 -9.280 13.557 1.00 83.12 112 PHE A C 1
ATOM 897 O O . PHE A 1 112 ? -11.652 -9.910 14.514 1.00 83.12 112 PHE A O 1
ATOM 904 N N . ASN A 1 113 ? -11.474 -8.222 13.053 1.00 83.25 113 ASN A N 1
ATOM 905 C CA . ASN A 1 113 ? -10.258 -7.692 13.646 1.00 83.25 113 ASN A CA 1
ATOM 906 C C . ASN A 1 113 ? -10.507 -7.291 15.109 1.00 83.25 113 ASN A C 1
ATOM 908 O O . ASN A 1 113 ? -11.491 -6.623 15.443 1.00 83.25 113 ASN A O 1
ATOM 912 N N . LEU A 1 114 ? -9.573 -7.670 15.986 1.00 80.12 114 LEU A N 1
ATOM 913 C CA . LEU A 1 114 ? -9.619 -7.376 17.418 1.00 80.12 114 LEU A CA 1
ATOM 914 C C . LEU A 1 114 ? -9.873 -5.890 17.719 1.00 80.12 114 LEU A C 1
ATOM 916 O O . LEU A 1 114 ? -10.551 -5.584 18.697 1.00 80.12 114 LEU A O 1
ATOM 920 N N . CYS A 1 115 ? -9.384 -4.964 16.889 1.00 84.25 115 CYS A N 1
ATOM 921 C CA . CYS A 1 115 ? -9.619 -3.529 17.066 1.00 84.25 115 CYS A CA 1
ATOM 922 C C . CYS A 1 115 ? -11.091 -3.140 16.838 1.00 84.25 115 CYS A C 1
ATOM 924 O O . CYS A 1 115 ? -11.687 -2.451 17.670 1.00 84.25 115 CYS A O 1
ATOM 926 N N . ALA A 1 116 ? -11.697 -3.633 15.755 1.00 81.94 116 ALA A N 1
ATOM 927 C CA . ALA A 1 116 ? -13.088 -3.352 15.410 1.00 81.94 116 ALA A CA 1
ATOM 928 C C . ALA A 1 116 ? -14.054 -3.961 16.438 1.00 81.94 116 ALA A C 1
ATOM 930 O O . ALA A 1 116 ? -14.954 -3.280 16.935 1.00 81.94 116 ALA A O 1
ATOM 931 N N . VAL A 1 117 ? -13.812 -5.215 16.839 1.00 82.25 117 VAL A N 1
ATOM 932 C CA . VAL A 1 117 ? -14.616 -5.899 17.862 1.00 82.25 117 VAL A CA 1
ATOM 933 C C . VAL A 1 117 ? -14.506 -5.191 19.217 1.00 82.25 117 VAL A C 1
ATOM 935 O O . VAL A 1 117 ? -15.520 -5.000 19.886 1.00 82.25 117 VAL A O 1
ATOM 938 N N . SER A 1 118 ? -13.312 -4.735 19.612 1.00 85.69 118 SER A N 1
ATOM 939 C CA . SER A 1 118 ? -13.120 -4.008 20.878 1.00 85.69 118 SER A CA 1
ATOM 940 C C . SER A 1 118 ? -13.901 -2.693 20.915 1.00 85.69 118 SER A C 1
ATOM 942 O O . SER A 1 118 ? -14.553 -2.393 21.915 1.00 85.69 118 SER A O 1
ATOM 944 N N . MET A 1 119 ? -13.892 -1.930 19.817 1.00 84.62 119 MET A N 1
ATOM 945 C CA . MET A 1 119 ? -14.680 -0.698 19.695 1.00 84.62 119 MET A CA 1
ATOM 946 C C . MET A 1 119 ? -16.183 -0.973 19.793 1.00 84.62 119 MET A C 1
ATOM 948 O O . MET A 1 119 ? -16.898 -0.249 20.487 1.00 84.62 119 MET A O 1
ATOM 952 N N . LEU A 1 120 ? -16.659 -2.043 19.150 1.00 83.12 120 LEU A N 1
ATOM 953 C CA . LEU A 1 120 ? -18.059 -2.452 19.212 1.00 83.12 120 LEU A CA 1
ATOM 954 C C . LEU A 1 120 ? -18.471 -2.861 20.632 1.00 83.12 120 LEU A C 1
ATOM 956 O O . LEU A 1 120 ? -19.524 -2.438 21.104 1.00 83.12 120 LEU A O 1
ATOM 960 N N . LEU A 1 121 ? -17.641 -3.636 21.336 1.00 83.69 121 LEU A N 1
ATOM 961 C CA . LEU A 1 121 ? -17.902 -4.046 22.719 1.00 83.69 121 LEU A CA 1
ATOM 962 C C . LEU A 1 121 ? -17.892 -2.862 23.688 1.00 83.69 121 LEU A C 1
ATOM 964 O O . LEU A 1 121 ? -18.758 -2.773 24.558 1.00 83.69 121 LEU A O 1
ATOM 968 N N . PHE A 1 122 ? -16.951 -1.932 23.525 1.00 83.31 122 PHE A N 1
ATOM 969 C CA . PHE A 1 122 ? -16.910 -0.700 24.311 1.00 83.31 122 PHE A CA 1
ATOM 970 C C . PHE A 1 122 ? -18.189 0.121 24.118 1.00 83.31 122 PHE A C 1
ATOM 972 O O . PHE A 1 122 ? -18.828 0.540 25.083 1.00 83.31 122 PHE A O 1
ATOM 979 N N . PHE A 1 123 ? -18.606 0.288 22.866 1.00 82.00 123 PHE A N 1
ATOM 980 C CA . PHE A 1 123 ? -19.826 1.004 22.532 1.00 82.00 123 PHE A CA 1
ATOM 981 C C . PHE A 1 123 ? -21.081 0.315 23.085 1.00 82.00 123 PHE A C 1
ATOM 983 O O . PHE A 1 123 ? -21.955 0.969 23.659 1.00 82.00 123 PHE A O 1
ATOM 990 N N . LEU A 1 124 ? -21.141 -1.015 22.982 1.00 82.81 124 LEU A N 1
ATOM 991 C CA . LEU A 1 124 ? -22.217 -1.823 23.546 1.00 82.81 124 LEU A CA 1
ATOM 992 C C . LEU A 1 124 ? -22.294 -1.674 25.072 1.00 82.81 124 LEU A C 1
ATOM 994 O O . LEU A 1 124 ? -23.386 -1.500 25.605 1.00 82.81 124 LEU A O 1
ATOM 998 N N . SER A 1 125 ? -21.151 -1.675 25.763 1.00 83.00 125 SER A N 1
ATOM 999 C CA . SER A 1 125 ? -21.073 -1.478 27.217 1.00 83.00 125 SER A CA 1
ATOM 1000 C C . SER A 1 125 ? -21.700 -0.145 27.651 1.00 83.00 125 SER A C 1
ATOM 1002 O O . SER A 1 125 ? -22.524 -0.108 28.566 1.00 83.00 125 SER A O 1
ATOM 1004 N N . ILE A 1 126 ? -21.407 0.945 26.930 1.00 83.25 126 ILE A N 1
ATOM 1005 C CA . ILE A 1 126 ? -21.996 2.271 27.192 1.00 83.25 126 ILE A CA 1
ATOM 1006 C C . ILE A 1 126 ? -23.518 2.269 26.975 1.00 83.25 126 ILE A C 1
ATOM 1008 O O . ILE A 1 126 ? -24.267 2.872 27.751 1.00 83.25 126 ILE A O 1
ATOM 1012 N N . LEU A 1 127 ? -23.993 1.588 25.930 1.00 78.94 127 LEU A N 1
ATOM 1013 C CA . LEU A 1 127 ? -25.419 1.495 25.607 1.00 78.94 127 LEU A CA 1
ATOM 1014 C C . LEU A 1 127 ? -26.207 0.687 26.638 1.00 78.94 127 LEU A C 1
ATOM 1016 O O . LEU A 1 127 ? -27.302 1.104 27.020 1.00 78.94 127 LEU A O 1
ATOM 1020 N N . VAL A 1 128 ? -25.638 -0.421 27.117 1.00 80.00 128 VAL A N 1
ATOM 1021 C CA . VAL A 1 128 ? -26.230 -1.236 28.186 1.00 80.00 128 VAL A CA 1
ATOM 1022 C C . VAL A 1 128 ? -26.313 -0.430 29.484 1.00 80.00 128 VAL A C 1
ATOM 1024 O O . VAL A 1 128 ? -27.364 -0.408 30.121 1.00 80.00 128 VAL A O 1
ATOM 1027 N N . MET A 1 129 ? -25.257 0.310 29.834 1.00 79.50 129 MET A N 1
ATOM 1028 C CA . MET A 1 129 ? -25.240 1.166 31.026 1.00 79.50 129 MET A CA 1
ATOM 1029 C C . MET A 1 129 ? -26.263 2.315 30.957 1.00 79.50 129 MET A C 1
ATOM 1031 O O . MET A 1 129 ? -26.751 2.771 31.986 1.00 79.50 129 MET A O 1
ATOM 1035 N N . SER A 1 130 ? -26.632 2.759 29.751 1.00 77.19 130 SER A N 1
ATOM 1036 C CA . SER A 1 130 ? -27.635 3.816 29.542 1.00 77.19 130 SER A CA 1
ATOM 1037 C C . SER A 1 130 ? -29.092 3.334 29.636 1.00 77.19 130 SER A C 1
ATOM 1039 O O . SER A 1 130 ? -30.001 4.144 29.465 1.00 77.19 130 SER A O 1
ATOM 1041 N N . GLY A 1 131 ? -29.347 2.040 29.873 1.00 70.75 131 GLY A N 1
ATOM 1042 C CA . GLY A 1 131 ? -30.702 1.506 30.079 1.00 70.75 131 GLY A CA 1
ATOM 1043 C C . GLY A 1 131 ? -31.623 1.570 28.850 1.00 70.75 131 GLY A C 1
ATOM 1044 O O . GLY A 1 131 ? -32.846 1.566 28.993 1.00 70.75 131 GLY A O 1
ATOM 1045 N N . ARG A 1 132 ? -31.059 1.662 27.638 1.00 66.50 132 ARG A N 1
ATOM 1046 C CA . ARG A 1 132 ? -31.821 1.837 26.390 1.00 66.50 132 ARG A CA 1
ATOM 1047 C C . ARG A 1 132 ? -32.464 0.541 25.888 1.00 66.50 132 ARG A C 1
ATOM 1049 O O . ARG A 1 132 ? -31.902 -0.543 26.013 1.00 66.50 132 ARG A O 1
ATOM 1056 N N . GLN A 1 133 ? -33.649 0.661 25.282 1.00 72.62 133 GLN A N 1
ATOM 1057 C CA . GLN A 1 133 ? -34.419 -0.471 24.749 1.00 72.62 133 GLN A CA 1
ATOM 1058 C C . GLN A 1 133 ? -33.792 -1.066 23.471 1.00 72.62 133 GLN A C 1
ATOM 1060 O O . GLN A 1 133 ? -33.176 -0.358 22.675 1.00 72.62 133 GLN A O 1
ATOM 1065 N N . ASN A 1 134 ? -34.056 -2.352 23.202 1.00 71.94 134 ASN A N 1
ATOM 1066 C CA . ASN A 1 134 ? -33.536 -3.114 22.047 1.00 71.94 134 ASN A CA 1
ATOM 1067 C C . ASN A 1 134 ? -33.731 -2.427 20.677 1.00 71.94 134 ASN A C 1
ATOM 1069 O O . ASN A 1 134 ? -32.925 -2.618 19.768 1.00 71.94 134 ASN A O 1
ATOM 1073 N N . LYS A 1 135 ? -34.789 -1.619 20.512 1.00 76.62 135 LYS A N 1
ATOM 1074 C CA . LYS A 1 135 ? -35.054 -0.877 19.265 1.00 76.62 135 LYS A CA 1
ATOM 1075 C C . LYS A 1 135 ? -34.081 0.282 19.048 1.00 76.62 135 LYS A C 1
ATOM 1077 O O . LYS A 1 135 ? -33.652 0.513 17.921 1.00 76.62 135 LYS A O 1
ATOM 1082 N N . GLU A 1 136 ? -33.713 0.988 20.114 1.00 77.81 136 GLU A N 1
ATOM 1083 C CA . GLU A 1 136 ? -32.722 2.064 20.043 1.00 77.81 136 GLU A CA 1
ATOM 1084 C C . GLU A 1 136 ? -31.334 1.490 19.758 1.00 77.81 136 GLU A C 1
ATOM 1086 O O . GLU A 1 136 ? -30.585 2.059 18.970 1.00 77.81 136 GLU A O 1
ATOM 1091 N N . LEU A 1 137 ? -31.029 0.311 20.307 1.00 78.44 137 LEU A N 1
ATOM 1092 C CA . LEU A 1 137 ? -29.771 -0.392 20.061 1.00 78.44 137 LEU A CA 1
ATOM 1093 C C . LEU A 1 137 ? -29.551 -0.688 18.565 1.00 78.44 137 LEU A C 1
ATOM 1095 O O . LEU A 1 137 ? -28.462 -0.457 18.042 1.00 78.44 137 LEU A O 1
ATOM 1099 N N . PHE A 1 138 ? -30.597 -1.130 17.857 1.00 82.00 138 PHE A N 1
ATOM 1100 C CA . PHE A 1 138 ? -30.541 -1.388 16.413 1.00 82.00 138 PHE A CA 1
ATOM 1101 C C . PHE A 1 138 ? -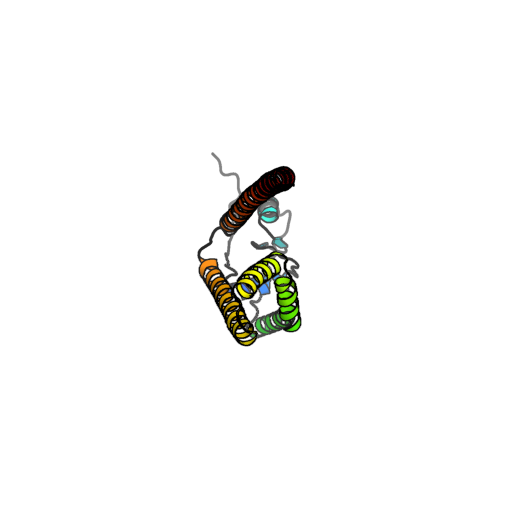30.315 -0.109 15.591 1.00 82.00 138 PHE A C 1
ATOM 1103 O O . PHE A 1 138 ? -29.503 -0.090 14.667 1.00 82.00 138 PHE A O 1
ATOM 1110 N N . LEU A 1 139 ? -31.011 0.975 15.944 1.00 84.31 139 LEU A N 1
ATOM 1111 C CA . LEU A 1 139 ? -30.937 2.253 15.230 1.00 84.31 139 LEU A CA 1
ATOM 1112 C C . LEU A 1 139 ? -29.553 2.893 15.391 1.00 84.31 139 LEU A C 1
ATOM 1114 O O . LEU A 1 139 ? -28.950 3.369 14.428 1.00 84.31 139 LEU A O 1
ATOM 1118 N N . VAL A 1 140 ? -29.012 2.825 16.606 1.00 81.00 140 VAL A N 1
ATOM 1119 C CA . VAL A 1 140 ? -27.667 3.306 16.895 1.00 81.00 140 VAL A CA 1
ATOM 1120 C C . VAL A 1 140 ? -26.613 2.430 16.198 1.00 81.00 140 VAL A C 1
ATOM 1122 O O . VAL A 1 140 ? -25.700 2.974 15.577 1.00 81.00 140 VAL A O 1
ATOM 1125 N N . GLY A 1 141 ? -26.769 1.101 16.193 1.00 81.56 141 GLY A N 1
ATOM 1126 C CA . GLY A 1 141 ? -25.903 0.195 15.426 1.00 81.56 141 GLY A CA 1
ATOM 1127 C C . GLY A 1 141 ? -25.864 0.516 13.927 1.00 81.56 141 GLY A C 1
ATOM 1128 O O . GLY A 1 141 ? -24.786 0.593 13.340 1.00 81.56 141 GLY A O 1
ATOM 1129 N N . MET A 1 142 ? -27.016 0.807 13.314 1.00 87.00 142 MET A N 1
ATOM 1130 C CA . MET A 1 142 ? -27.076 1.236 11.910 1.00 87.00 142 MET A CA 1
ATOM 1131 C C . MET A 1 142 ? -26.338 2.555 11.667 1.00 87.00 142 MET A C 1
ATOM 1133 O O . MET A 1 142 ? -25.597 2.668 10.692 1.00 87.00 142 MET A O 1
ATOM 1137 N N . SER A 1 143 ? -26.476 3.536 12.565 1.00 87.38 143 SER A N 1
ATOM 1138 C CA . SER A 1 143 ? -25.733 4.799 12.452 1.00 87.38 143 SER A CA 1
ATOM 1139 C C . SER A 1 143 ? -24.213 4.598 12.521 1.00 87.38 143 SER A C 1
ATOM 1141 O O . SER A 1 143 ? -23.479 5.236 11.767 1.00 87.38 143 SER A O 1
ATOM 1143 N N . TYR A 1 144 ? -23.742 3.660 13.352 1.00 83.44 144 TYR A N 1
ATOM 1144 C CA . TYR A 1 144 ? -22.327 3.299 13.451 1.00 83.44 144 TYR A CA 1
ATOM 1145 C C . TYR A 1 144 ? -21.803 2.649 12.161 1.00 83.44 144 TYR A C 1
ATOM 1147 O O . TYR A 1 144 ? -20.756 3.056 11.654 1.00 83.44 144 TYR A O 1
ATOM 1155 N N . ILE A 1 145 ? -22.543 1.694 11.587 1.00 87.25 145 ILE A N 1
ATOM 1156 C CA . ILE A 1 145 ? -22.181 1.039 10.317 1.00 87.25 145 ILE A CA 1
ATOM 1157 C C . ILE A 1 145 ? -22.137 2.062 9.175 1.00 87.25 145 ILE A C 1
ATOM 1159 O O . ILE A 1 145 ? -21.173 2.111 8.417 1.00 87.25 145 ILE A O 1
ATOM 1163 N N . ILE A 1 146 ? -23.154 2.921 9.067 1.00 91.50 146 ILE A N 1
ATOM 1164 C CA . ILE A 1 146 ? -23.213 3.951 8.021 1.00 91.50 146 ILE A CA 1
ATOM 1165 C C . ILE A 1 146 ? -22.066 4.956 8.189 1.00 91.50 146 ILE A C 1
ATOM 1167 O O . ILE A 1 146 ? -21.397 5.298 7.215 1.00 91.50 146 ILE A O 1
ATOM 1171 N N . GLY A 1 147 ? -21.805 5.408 9.419 1.00 90.44 147 GLY A N 1
ATOM 1172 C CA . GLY A 1 147 ? -20.727 6.351 9.711 1.00 90.44 147 GLY A CA 1
ATOM 1173 C C . GLY A 1 147 ? -19.344 5.791 9.376 1.00 90.44 147 GLY A C 1
ATOM 1174 O O . GLY A 1 147 ? -18.556 6.459 8.705 1.00 90.44 147 GLY A O 1
ATOM 1175 N N . THR A 1 148 ? -19.064 4.552 9.785 1.00 85.75 148 THR A N 1
ATOM 1176 C CA . THR A 1 148 ? -17.794 3.871 9.475 1.00 85.75 148 THR A CA 1
ATOM 1177 C C . THR A 1 148 ? -17.633 3.615 7.977 1.00 85.75 148 THR A C 1
ATOM 1179 O O . THR A 1 148 ? -16.566 3.895 7.431 1.00 85.75 148 THR A O 1
ATOM 1182 N N . PHE A 1 149 ? -18.698 3.200 7.284 1.00 89.75 149 PHE A N 1
ATOM 1183 C CA . PHE A 1 149 ? -18.695 3.040 5.830 1.00 89.75 149 PHE A CA 1
ATOM 1184 C C . PHE A 1 149 ? -18.355 4.349 5.105 1.00 89.75 149 PHE A C 1
ATOM 1186 O O . PHE A 1 149 ? -17.446 4.375 4.276 1.00 89.75 149 PHE A O 1
ATOM 1193 N N . ILE A 1 150 ? -19.035 5.453 5.438 1.00 94.94 150 ILE A N 1
ATOM 1194 C CA . ILE A 1 150 ? -18.790 6.762 4.813 1.00 94.94 150 ILE A CA 1
ATOM 1195 C C . ILE A 1 150 ? -17.360 7.236 5.082 1.00 94.94 150 ILE A C 1
ATOM 1197 O O . ILE A 1 150 ? -16.701 7.741 4.169 1.00 94.94 150 ILE A O 1
ATOM 1201 N N . ALA A 1 151 ? -16.865 7.067 6.310 1.00 91.38 151 ALA A N 1
ATOM 1202 C CA . ALA A 1 151 ? -15.507 7.451 6.672 1.00 91.38 151 ALA A CA 1
ATOM 1203 C C . ALA A 1 151 ? -14.469 6.687 5.837 1.00 91.38 151 ALA A C 1
ATOM 1205 O O . ALA A 1 151 ? -13.636 7.314 5.180 1.00 91.38 151 ALA A O 1
ATOM 1206 N N . TYR A 1 152 ? -14.547 5.353 5.791 1.00 87.19 152 TYR A N 1
ATOM 1207 C CA . TYR A 1 152 ? -13.610 4.531 5.017 1.00 87.19 152 TYR A CA 1
ATOM 1208 C C . TYR A 1 152 ? -13.722 4.758 3.512 1.00 87.19 152 TYR A C 1
ATOM 1210 O O . TYR A 1 152 ? -12.700 4.850 2.832 1.00 87.19 152 TYR A O 1
ATOM 1218 N N . PHE A 1 153 ? -14.933 4.946 2.991 1.00 90.25 153 PHE A N 1
ATOM 1219 C CA . PHE A 1 153 ? -15.135 5.283 1.586 1.00 90.25 153 PHE A CA 1
ATOM 1220 C C . PHE A 1 153 ? -14.502 6.635 1.224 1.00 90.25 153 PHE A C 1
ATOM 1222 O O . PHE A 1 153 ? -13.794 6.754 0.223 1.00 90.25 153 PHE A O 1
ATOM 1229 N N . THR A 1 154 ? -14.686 7.647 2.075 1.00 92.31 154 THR A N 1
ATOM 1230 C CA . THR A 1 154 ? -14.110 8.986 1.876 1.00 92.31 154 THR A CA 1
ATOM 1231 C C . THR A 1 154 ? -12.587 8.957 1.960 1.00 92.31 154 THR A C 1
ATOM 1233 O O . THR A 1 154 ? -11.921 9.575 1.132 1.00 92.31 154 THR A O 1
ATOM 1236 N N . ILE A 1 155 ? -12.030 8.210 2.919 1.00 88.56 155 ILE A N 1
ATOM 1237 C CA . ILE A 1 155 ? -10.586 7.978 3.029 1.00 88.56 155 ILE A CA 1
ATOM 1238 C C . ILE A 1 155 ? -10.066 7.330 1.741 1.00 88.56 155 ILE A C 1
ATOM 1240 O O . ILE A 1 155 ? -9.099 7.828 1.173 1.00 88.56 155 ILE A O 1
ATOM 1244 N N . GLY A 1 156 ? -10.738 6.296 1.226 1.00 86.44 156 GLY A N 1
ATOM 1245 C CA . GLY A 1 156 ? -10.374 5.643 -0.034 1.00 86.44 156 GLY A CA 1
ATOM 1246 C C . GLY A 1 156 ? -10.344 6.604 -1.228 1.00 86.44 156 GLY A C 1
ATOM 1247 O O . GLY A 1 156 ? -9.346 6.664 -1.947 1.00 86.44 156 GLY A O 1
ATOM 1248 N N . ILE A 1 157 ? -11.390 7.421 -1.405 1.00 87.62 157 ILE A N 1
ATOM 1249 C CA . ILE A 1 157 ? -11.431 8.454 -2.459 1.00 87.62 157 ILE A CA 1
ATOM 1250 C C . ILE A 1 157 ? -10.321 9.494 -2.258 1.00 87.62 157 ILE A C 1
ATOM 1252 O O . ILE A 1 157 ? -9.681 9.918 -3.224 1.00 87.62 157 ILE A O 1
ATOM 1256 N N . GLY A 1 158 ? -10.094 9.916 -1.012 1.00 84.50 158 GLY A N 1
ATOM 1257 C CA . GLY A 1 158 ? -9.041 10.858 -0.650 1.00 84.50 158 GLY A CA 1
ATOM 1258 C C . GLY A 1 158 ? -7.665 10.331 -1.044 1.00 84.50 158 GLY A C 1
ATOM 1259 O O . GLY A 1 158 ? -6.937 11.008 -1.764 1.00 84.50 158 GLY A O 1
ATOM 1260 N N . LEU A 1 159 ? -7.337 9.097 -0.660 1.00 80.81 159 LEU A N 1
ATOM 1261 C CA . LEU A 1 159 ? -6.072 8.458 -1.022 1.00 80.81 159 LEU A CA 1
ATOM 1262 C C . LEU A 1 159 ? -5.894 8.366 -2.541 1.00 80.81 159 LEU A C 1
ATOM 1264 O O . LEU A 1 159 ? -4.807 8.657 -3.036 1.00 80.81 159 LEU A O 1
ATOM 1268 N N . PHE A 1 160 ? -6.955 8.029 -3.281 1.00 74.88 160 PHE A N 1
ATOM 1269 C CA . PHE A 1 160 ? -6.892 7.931 -4.740 1.00 74.88 160 PHE A CA 1
ATOM 1270 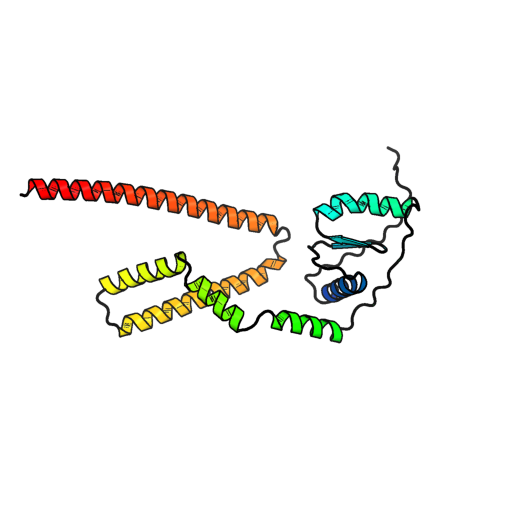C C . PHE A 1 160 ? -6.523 9.271 -5.396 1.00 74.88 160 PHE A C 1
ATOM 1272 O O . PHE A 1 160 ? -5.694 9.309 -6.299 1.00 74.88 160 PHE A O 1
ATOM 1279 N N . LYS A 1 161 ? -7.076 10.390 -4.907 1.00 72.44 161 LYS A N 1
ATOM 1280 C CA . LYS A 1 161 ? -6.767 11.732 -5.434 1.00 72.44 161 LYS A CA 1
ATOM 1281 C C . LYS A 1 161 ? -5.386 12.254 -5.040 1.00 72.44 161 LYS A C 1
ATOM 1283 O O . LYS A 1 161 ? -4.798 13.026 -5.790 1.00 72.44 161 LYS A O 1
ATOM 1288 N N . VAL A 1 162 ? -4.882 11.890 -3.862 1.00 69.00 162 VAL A N 1
ATOM 1289 C CA . VAL A 1 162 ? -3.582 12.388 -3.376 1.00 69.00 162 VAL A CA 1
ATOM 1290 C C . VAL A 1 162 ? -2.418 11.526 -3.897 1.00 69.00 162 VAL A C 1
ATOM 1292 O O . VAL A 1 162 ? -1.270 11.964 -3.862 1.00 69.00 162 VAL A O 1
ATOM 1295 N N . GLY A 1 163 ? -2.695 10.350 -4.475 1.00 62.72 163 GLY A N 1
ATOM 1296 C CA . GLY A 1 163 ? -1.689 9.480 -5.099 1.00 62.72 163 GLY A CA 1
ATOM 1297 C C . GLY A 1 163 ? -0.783 10.189 -6.116 1.00 62.72 163 GLY A C 1
ATOM 1298 O O . GLY A 1 163 ? 0.425 9.968 -6.104 1.00 62.72 163 GLY A O 1
ATOM 1299 N N . ASP A 1 164 ? -1.326 11.119 -6.908 1.00 60.09 164 ASP A N 1
ATOM 1300 C CA . ASP A 1 164 ? -0.560 11.883 -7.908 1.00 60.09 164 ASP A CA 1
ATOM 1301 C C . ASP A 1 164 ? 0.379 12.944 -7.303 1.00 60.09 164 ASP A C 1
ATOM 1303 O O . ASP A 1 164 ? 1.356 13.360 -7.931 1.00 60.09 164 ASP A O 1
ATOM 1307 N N . ILE A 1 165 ? 0.101 13.404 -6.078 1.00 59.59 165 ILE A N 1
ATOM 1308 C CA . ILE A 1 165 ? 0.866 14.472 -5.412 1.00 59.59 165 ILE A CA 1
ATOM 1309 C C . ILE A 1 165 ? 2.146 13.907 -4.776 1.00 59.59 165 ILE A C 1
ATOM 1311 O O . ILE A 1 165 ? 3.160 14.605 -4.656 1.00 59.59 165 ILE A O 1
ATOM 1315 N N . PHE A 1 166 ? 2.145 12.627 -4.407 1.00 62.31 166 PHE A N 1
ATOM 1316 C CA . PHE A 1 166 ? 3.259 11.992 -3.718 1.00 62.31 166 PHE A CA 1
ATOM 1317 C C . PHE A 1 166 ? 4.312 11.461 -4.694 1.00 62.31 166 PHE A C 1
ATOM 1319 O O . PHE A 1 166 ? 4.406 10.268 -4.966 1.00 62.31 166 PHE A O 1
ATOM 1326 N N . LYS A 1 167 ? 5.190 12.359 -5.158 1.00 59.53 167 LYS A N 1
ATOM 1327 C CA . LYS A 1 167 ? 6.393 11.989 -5.931 1.00 59.53 167 LYS A CA 1
ATOM 1328 C C . LYS A 1 167 ? 7.336 11.031 -5.181 1.00 59.53 167 LYS A C 1
ATOM 1330 O O . LYS A 1 167 ? 8.137 10.363 -5.824 1.00 59.53 167 LYS A O 1
ATOM 1335 N N . ASP A 1 168 ? 7.218 10.946 -3.852 1.00 66.12 168 ASP A N 1
ATOM 1336 C CA . ASP A 1 168 ? 8.020 10.082 -2.980 1.00 66.12 168 ASP A CA 1
ATOM 1337 C C . ASP A 1 168 ? 7.127 9.211 -2.075 1.00 66.12 168 ASP A C 1
ATOM 1339 O O . ASP A 1 168 ? 7.006 9.414 -0.864 1.00 66.12 168 ASP A O 1
ATOM 1343 N N . ALA A 1 169 ? 6.474 8.208 -2.672 1.00 68.25 169 ALA A N 1
ATOM 1344 C CA . ALA A 1 169 ? 5.592 7.270 -1.966 1.00 68.25 169 ALA A CA 1
ATOM 1345 C C . ALA A 1 169 ? 6.264 6.604 -0.745 1.00 68.25 169 ALA A C 1
ATOM 1347 O O . ALA A 1 169 ? 5.604 6.307 0.252 1.00 68.25 169 ALA A O 1
ATOM 1348 N N . LYS A 1 170 ? 7.592 6.422 -0.783 1.00 72.56 170 LYS A N 1
ATOM 1349 C CA . LYS A 1 170 ? 8.369 5.840 0.322 1.00 72.56 170 LYS A CA 1
ATOM 1350 C C . LYS A 1 170 ? 8.387 6.725 1.569 1.00 72.56 170 LYS A C 1
ATOM 1352 O O . LYS A 1 170 ? 8.244 6.203 2.670 1.00 72.56 170 LYS A O 1
ATOM 1357 N N . ALA A 1 171 ? 8.545 8.040 1.415 1.00 77.12 171 ALA A N 1
ATOM 1358 C CA . ALA A 1 171 ? 8.620 8.960 2.551 1.00 77.12 171 ALA A CA 1
ATOM 1359 C C . ALA A 1 171 ? 7.278 9.045 3.293 1.00 77.12 171 ALA A C 1
ATOM 1361 O O . ALA A 1 171 ? 7.235 9.020 4.520 1.00 77.12 171 ALA A O 1
ATOM 1362 N N . VAL A 1 172 ? 6.178 9.071 2.540 1.00 80.44 172 VAL A N 1
ATOM 1363 C CA . VAL A 1 172 ? 4.811 9.103 3.081 1.00 80.44 172 VAL A CA 1
ATOM 1364 C C . VAL A 1 172 ? 4.489 7.807 3.810 1.00 80.44 172 VAL A C 1
ATOM 1366 O O . VAL A 1 172 ? 3.996 7.833 4.934 1.00 80.44 172 VAL A O 1
ATOM 1369 N N . MET A 1 173 ? 4.813 6.669 3.197 1.00 78.62 173 MET A N 1
ATOM 1370 C CA . MET A 1 173 ? 4.597 5.361 3.804 1.00 78.62 173 MET A CA 1
ATOM 1371 C C . MET A 1 173 ? 5.409 5.209 5.099 1.00 78.62 173 MET A C 1
ATOM 1373 O O . MET A 1 173 ? 4.869 4.765 6.110 1.00 78.62 173 MET A O 1
ATOM 1377 N N . LEU A 1 174 ? 6.670 5.657 5.110 1.00 84.44 174 LEU A N 1
ATOM 1378 C CA . LEU A 1 174 ? 7.498 5.680 6.317 1.00 84.44 174 LEU A CA 1
ATOM 1379 C C . LEU A 1 174 ? 6.901 6.586 7.403 1.00 84.44 174 LEU A C 1
ATOM 1381 O O . LEU A 1 174 ? 6.890 6.204 8.571 1.00 84.44 174 LEU A O 1
ATOM 1385 N N . ALA A 1 175 ? 6.375 7.756 7.031 1.00 86.94 175 ALA A N 1
ATOM 1386 C CA . ALA A 1 175 ? 5.729 8.669 7.970 1.00 86.94 175 ALA A CA 1
ATOM 1387 C C . ALA A 1 175 ? 4.465 8.055 8.594 1.00 86.94 175 ALA A C 1
ATOM 1389 O O . ALA A 1 175 ? 4.302 8.112 9.811 1.00 86.94 175 ALA A O 1
ATOM 1390 N N . ILE A 1 176 ? 3.605 7.417 7.791 1.00 86.62 176 ILE A N 1
ATOM 1391 C CA . ILE A 1 176 ? 2.388 6.743 8.273 1.00 86.62 176 ILE A CA 1
ATOM 1392 C C . ILE A 1 176 ? 2.748 5.586 9.210 1.00 86.62 176 ILE A C 1
ATOM 1394 O O . ILE A 1 176 ? 2.182 5.483 10.302 1.00 86.62 176 ILE A O 1
ATOM 1398 N N . TYR A 1 177 ? 3.709 4.737 8.832 1.00 87.56 177 TYR A N 1
ATOM 1399 C CA . TYR A 1 177 ?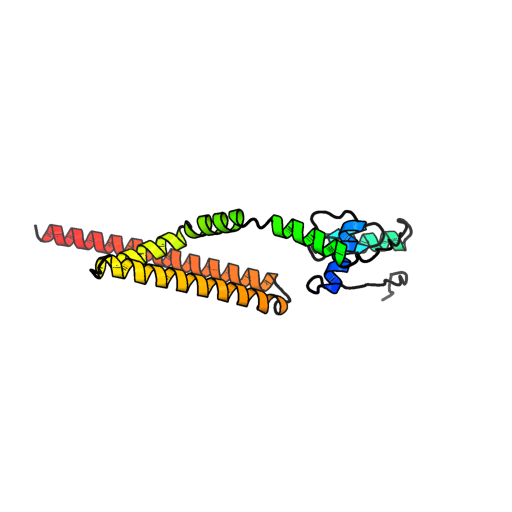 4.157 3.646 9.699 1.00 87.56 177 TYR A CA 1
ATOM 1400 C C . TYR A 1 177 ? 4.784 4.165 10.993 1.00 87.56 177 TYR A C 1
ATOM 1402 O O . TYR A 1 177 ? 4.440 3.677 12.068 1.00 87.56 177 TYR A O 1
ATOM 1410 N N . GLY A 1 178 ? 5.639 5.188 10.913 1.00 93.00 178 GLY A N 1
ATOM 1411 C CA . GLY A 1 178 ? 6.246 5.816 12.085 1.00 93.00 178 GLY A CA 1
ATOM 1412 C C . GLY A 1 178 ? 5.200 6.384 13.045 1.00 93.00 178 GLY A C 1
ATOM 1413 O O . GLY A 1 178 ? 5.262 6.118 14.244 1.00 93.00 178 GLY A O 1
ATOM 1414 N N . LEU A 1 179 ? 4.196 7.093 12.517 1.00 93.81 179 LEU A N 1
ATOM 1415 C CA . LEU A 1 179 ? 3.083 7.628 13.303 1.00 93.81 179 LEU A CA 1
ATOM 1416 C C . LEU A 1 179 ? 2.274 6.506 13.969 1.00 93.81 179 LEU A C 1
ATOM 1418 O O . LEU A 1 179 ? 1.977 6.585 15.158 1.00 93.81 179 LEU A O 1
ATOM 1422 N N . THR A 1 180 ? 1.952 5.446 13.225 1.00 88.62 180 THR A N 1
ATOM 1423 C CA . THR A 1 180 ? 1.165 4.316 13.741 1.00 88.62 180 THR A CA 1
ATOM 1424 C C . THR A 1 180 ? 1.905 3.608 14.875 1.00 88.62 180 THR A C 1
ATOM 1426 O O . THR A 1 180 ? 1.329 3.394 15.938 1.00 88.62 180 THR A O 1
ATOM 1429 N N . ILE A 1 181 ? 3.202 3.327 14.699 1.00 92.88 181 ILE A N 1
ATOM 1430 C CA . ILE A 1 181 ? 4.048 2.707 15.730 1.00 92.88 181 ILE A CA 1
ATOM 1431 C C . ILE A 1 181 ? 4.127 3.597 16.974 1.00 92.88 181 ILE A C 1
ATOM 1433 O O . ILE A 1 181 ? 3.954 3.107 18.090 1.00 92.88 181 ILE A O 1
ATOM 1437 N N . ALA A 1 182 ? 4.348 4.903 16.799 1.00 95.38 182 ALA A N 1
ATOM 1438 C CA . ALA A 1 182 ? 4.404 5.845 17.912 1.00 95.38 182 ALA A CA 1
ATOM 1439 C C . ALA A 1 182 ? 3.087 5.860 18.706 1.00 95.38 182 ALA A C 1
ATOM 1441 O O . ALA A 1 182 ? 3.104 5.736 19.931 1.00 95.38 182 ALA A O 1
ATOM 1442 N N . MET A 1 183 ? 1.945 5.929 18.015 1.00 90.69 183 MET A N 1
ATOM 1443 C CA . MET A 1 183 ? 0.618 5.874 18.636 1.00 90.69 183 MET A CA 1
ATOM 1444 C C . MET A 1 183 ? 0.391 4.556 19.385 1.00 90.69 183 MET A C 1
ATOM 1446 O O . MET A 1 183 ? -0.116 4.573 20.507 1.00 90.69 183 MET A O 1
ATOM 1450 N N . SER A 1 184 ? 0.809 3.420 18.820 1.00 89.19 184 SER A N 1
ATOM 1451 C CA . SER A 1 184 ? 0.712 2.117 19.485 1.00 89.19 184 SER A CA 1
ATOM 1452 C C . SER A 1 184 ? 1.555 2.046 20.761 1.00 89.19 184 SER A C 1
ATOM 1454 O O . SER A 1 184 ? 1.070 1.541 21.770 1.00 89.19 184 SER A O 1
ATOM 1456 N N . ILE A 1 185 ? 2.782 2.582 20.758 1.00 94.19 185 ILE A N 1
ATOM 1457 C CA . ILE A 1 185 ? 3.640 2.634 21.956 1.00 94.19 185 ILE A CA 1
ATOM 1458 C C . ILE A 1 185 ? 3.000 3.504 23.042 1.00 94.19 185 ILE A C 1
ATOM 1460 O O . ILE A 1 185 ? 2.971 3.109 24.208 1.00 94.19 185 ILE A O 1
ATOM 1464 N N . ILE A 1 186 ? 2.443 4.660 22.666 1.00 94.25 186 ILE A N 1
ATOM 1465 C CA . ILE A 1 186 ? 1.741 5.553 23.598 1.00 94.25 186 ILE A CA 1
ATOM 1466 C C . ILE A 1 186 ? 0.541 4.830 24.225 1.00 94.25 186 ILE A C 1
ATOM 1468 O O . ILE A 1 186 ? 0.410 4.805 25.448 1.00 94.25 186 ILE A O 1
ATOM 1472 N N . LEU A 1 187 ? -0.306 4.190 23.413 1.00 86.94 187 LEU A N 1
ATOM 1473 C CA . LEU A 1 187 ? -1.468 3.434 23.895 1.00 86.94 187 LEU A CA 1
ATOM 1474 C C . LEU A 1 187 ? -1.075 2.241 24.775 1.00 86.94 187 LEU A C 1
ATOM 1476 O O . LEU A 1 187 ? -1.735 1.981 25.783 1.00 86.94 187 LEU A O 1
ATOM 1480 N N . ALA A 1 188 ? 0.008 1.540 24.434 1.00 88.94 188 ALA A N 1
ATOM 1481 C CA . ALA A 1 188 ? 0.542 0.454 25.249 1.00 88.94 188 ALA A CA 1
ATOM 1482 C C . ALA A 1 188 ? 1.014 0.965 26.618 1.00 88.94 188 ALA A C 1
ATOM 1484 O O . ALA A 1 188 ? 0.695 0.363 27.643 1.00 88.94 188 ALA A O 1
ATOM 1485 N N . PHE A 1 189 ? 1.704 2.109 26.655 1.00 92.69 189 PHE A N 1
ATOM 1486 C CA . PHE A 1 189 ? 2.125 2.746 27.902 1.00 92.69 189 PHE A CA 1
ATOM 1487 C C . PHE A 1 189 ? 0.928 3.166 28.767 1.00 92.69 189 PHE A C 1
ATOM 1489 O O . PHE A 1 189 ? 0.903 2.875 29.964 1.00 92.69 189 PHE A O 1
ATOM 1496 N N . PHE A 1 190 ? -0.092 3.791 28.168 1.00 88.31 190 PHE A N 1
ATOM 1497 C CA . PHE A 1 190 ? -1.329 4.136 28.876 1.00 88.31 190 PHE A CA 1
ATOM 1498 C C . PHE A 1 190 ? -2.055 2.898 29.408 1.00 88.31 190 PHE A C 1
ATOM 1500 O O . PHE A 1 190 ? -2.444 2.897 30.572 1.00 88.31 190 PHE A O 1
ATOM 1507 N N . SER A 1 191 ? -2.166 1.830 28.613 1.00 84.88 191 SER A N 1
ATOM 1508 C CA . SER A 1 191 ? -2.797 0.574 29.047 1.00 84.88 191 SER A CA 1
ATOM 1509 C C . SER A 1 191 ? -2.046 -0.073 30.212 1.00 84.88 191 SER A C 1
ATOM 1511 O O . SER A 1 191 ? -2.658 -0.575 31.152 1.00 84.88 191 SER A O 1
ATOM 1513 N N . PHE A 1 192 ? -0.711 -0.038 30.188 1.00 89.81 192 PHE A N 1
ATOM 1514 C CA . PHE A 1 192 ? 0.104 -0.586 31.271 1.00 89.81 192 PHE A CA 1
ATOM 1515 C C . PHE A 1 192 ? -0.038 0.225 32.562 1.00 89.81 192 PHE A C 1
ATOM 1517 O O . PHE A 1 192 ? -0.158 -0.341 33.650 1.00 89.81 192 PHE A O 1
ATOM 1524 N N . ARG A 1 193 ? -0.073 1.558 32.448 1.00 86.31 193 ARG A N 1
ATOM 1525 C CA . ARG A 1 193 ? -0.352 2.444 33.581 1.00 86.31 193 ARG A CA 1
ATOM 1526 C C . ARG A 1 193 ? -1.740 2.173 34.159 1.00 86.31 193 ARG A C 1
ATOM 1528 O O . ARG A 1 193 ? -1.859 2.064 35.375 1.00 86.31 193 ARG A O 1
ATOM 1535 N N . ASP A 1 194 ? -2.751 2.043 33.306 1.00 84.06 194 ASP A N 1
ATOM 1536 C CA . ASP A 1 194 ? -4.129 1.785 33.726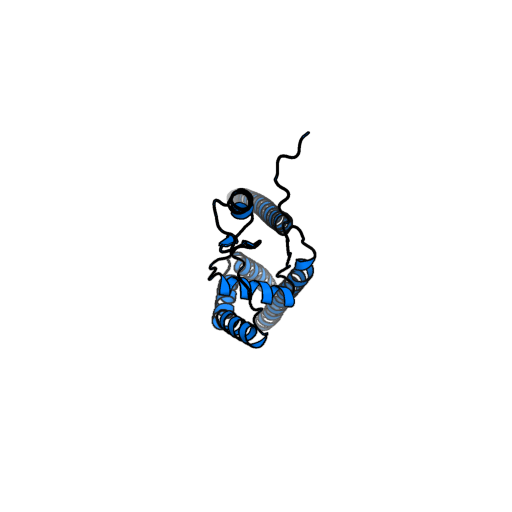 1.00 84.06 194 ASP A CA 1
ATOM 1537 C C . ASP A 1 194 ? -4.242 0.449 34.477 1.00 84.06 194 ASP A C 1
ATOM 1539 O O . ASP A 1 194 ? -4.790 0.390 35.575 1.00 84.06 194 ASP A O 1
ATOM 1543 N N . TYR A 1 195 ? -3.575 -0.603 33.988 1.00 82.50 195 TYR A N 1
ATOM 1544 C CA . TYR A 1 195 ? -3.483 -1.892 34.684 1.00 82.50 195 TYR A CA 1
ATOM 1545 C C . TYR A 1 195 ? -2.878 -1.783 36.095 1.00 82.50 195 TYR A C 1
ATOM 1547 O O . TYR A 1 195 ? -3.375 -2.403 37.040 1.00 82.50 195 TYR A O 1
ATOM 1555 N N . ILE A 1 196 ? -1.818 -0.986 36.263 1.00 85.19 196 ILE A N 1
ATOM 1556 C CA . ILE A 1 196 ? -1.204 -0.758 37.579 1.00 85.19 196 ILE A CA 1
ATOM 1557 C C . ILE A 1 196 ? -2.142 0.054 38.480 1.00 85.19 196 ILE A C 1
ATOM 1559 O O . ILE A 1 196 ? -2.312 -0.293 39.650 1.00 85.19 196 ILE A O 1
ATOM 1563 N N . SER A 1 197 ? -2.774 1.104 37.950 1.00 74.62 197 SER A N 1
ATOM 1564 C CA . SER A 1 197 ? -3.720 1.936 38.697 1.00 74.62 197 SER A CA 1
ATOM 1565 C C . SER A 1 197 ? -4.929 1.135 39.182 1.00 74.62 197 SER A C 1
ATOM 1567 O O . SER A 1 197 ? -5.299 1.256 40.347 1.00 74.62 197 SER A O 1
ATOM 1569 N N . ILE A 1 198 ? -5.485 0.248 38.354 1.00 76.69 198 ILE A N 1
ATOM 1570 C CA . ILE A 1 198 ? -6.605 -0.622 38.737 1.00 76.69 198 ILE A CA 1
ATOM 1571 C C . ILE A 1 198 ? -6.191 -1.600 39.843 1.00 76.69 198 ILE A C 1
ATOM 1573 O O . ILE A 1 198 ? -6.942 -1.789 40.797 1.00 76.69 198 ILE A O 1
ATOM 1577 N N . LYS A 1 199 ? -4.983 -2.182 39.785 1.00 71.88 199 LYS A N 1
ATOM 1578 C CA . LYS A 1 199 ? -4.476 -3.032 40.877 1.00 71.88 199 LYS A CA 1
ATOM 1579 C C . LYS A 1 199 ? -4.294 -2.265 42.181 1.00 71.88 199 LYS A C 1
ATOM 1581 O O . LYS A 1 199 ? -4.663 -2.778 43.232 1.00 71.88 199 LYS A O 1
ATOM 1586 N N . ALA A 1 200 ? -3.747 -1.054 42.122 1.00 64.88 200 ALA A N 1
ATOM 1587 C CA . ALA A 1 200 ? -3.572 -0.220 43.305 1.00 64.88 200 ALA A CA 1
ATOM 1588 C C . ALA A 1 200 ? -4.927 0.141 43.940 1.00 64.88 200 ALA A C 1
ATOM 1590 O O . ALA A 1 200 ? -5.090 -0.003 45.148 1.00 64.88 200 ALA A O 1
ATOM 1591 N N . VAL A 1 201 ? -5.921 0.519 43.130 1.00 64.94 201 VAL A N 1
ATOM 1592 C CA . VAL A 1 201 ? -7.282 0.829 43.600 1.00 64.94 201 VAL A CA 1
ATOM 1593 C C . VAL A 1 201 ? -7.988 -0.415 44.151 1.00 64.94 201 VAL A C 1
ATOM 1595 O O . VAL A 1 201 ? -8.604 -0.335 45.208 1.00 64.94 201 VAL A O 1
ATOM 1598 N N . ALA A 1 202 ? -7.858 -1.576 43.501 1.00 61.94 202 ALA A N 1
ATOM 1599 C CA . ALA A 1 202 ? -8.454 -2.827 43.972 1.00 61.94 202 ALA A CA 1
ATOM 1600 C C . ALA A 1 202 ? -7.863 -3.295 45.313 1.00 61.94 202 ALA A C 1
ATOM 1602 O O . ALA A 1 202 ? -8.605 -3.752 46.177 1.00 61.94 202 ALA A O 1
ATOM 1603 N N . ILE A 1 203 ? -6.548 -3.143 45.515 1.00 65.06 203 ILE A N 1
ATOM 1604 C CA . ILE A 1 203 ? -5.879 -3.464 46.787 1.00 65.06 203 ILE A CA 1
ATOM 1605 C C . ILE A 1 203 ? -6.342 -2.514 47.902 1.00 65.06 203 ILE A C 1
ATOM 1607 O O . ILE A 1 203 ? -6.618 -2.970 49.008 1.00 65.06 203 ILE A O 1
ATOM 1611 N N . VAL A 1 204 ? -6.481 -1.215 47.611 1.00 64.62 204 VAL A N 1
ATOM 1612 C CA . VAL A 1 204 ? -6.972 -0.214 48.577 1.00 64.62 204 VAL A CA 1
ATOM 1613 C C . VAL A 1 204 ? -8.443 -0.454 48.938 1.00 64.62 204 VAL A C 1
ATOM 1615 O O . VAL A 1 204 ? -8.776 -0.460 50.118 1.00 64.62 204 VAL A O 1
ATOM 1618 N N . MET A 1 205 ? -9.311 -0.747 47.963 1.00 62.66 205 MET A N 1
ATOM 1619 C CA . MET A 1 205 ? -10.709 -1.127 48.220 1.00 62.66 205 MET A CA 1
ATOM 1620 C C . MET A 1 205 ? -10.824 -2.390 49.080 1.00 62.66 205 MET A C 1
ATOM 1622 O O . MET A 1 205 ? -11.677 -2.453 49.958 1.00 62.66 205 MET A O 1
ATOM 1626 N N . PHE A 1 206 ? -9.981 -3.399 48.838 1.00 68.31 206 PHE A N 1
ATOM 1627 C CA . PHE A 1 206 ? -9.998 -4.642 49.614 1.00 68.31 206 PHE A CA 1
ATOM 1628 C C . PHE A 1 206 ? -9.495 -4.430 51.052 1.00 68.31 206 PHE A C 1
ATOM 1630 O O . PHE A 1 206 ? -10.013 -5.044 51.982 1.00 68.31 206 PHE A O 1
ATOM 1637 N N . ALA A 1 207 ? -8.524 -3.531 51.247 1.00 67.38 207 ALA A N 1
ATOM 1638 C CA . ALA A 1 207 ? -8.028 -3.144 52.567 1.00 67.38 207 ALA A CA 1
ATOM 1639 C C . ALA A 1 207 ? -9.064 -2.341 53.380 1.00 67.38 207 ALA A C 1
ATOM 1641 O O . ALA A 1 207 ? -9.225 -2.593 54.571 1.00 67.38 207 ALA A O 1
ATOM 1642 N N . GLU A 1 208 ? -9.798 -1.424 52.742 1.00 65.75 208 GLU A N 1
ATOM 1643 C CA . GLU A 1 208 ? -10.916 -0.684 53.354 1.00 65.75 208 GLU A CA 1
ATOM 1644 C C . GLU A 1 208 ? -12.095 -1.612 53.706 1.00 65.75 208 GLU A C 1
ATOM 1646 O O . GLU A 1 208 ? -12.681 -1.500 54.778 1.00 65.75 208 GLU A O 1
ATOM 1651 N N . LEU A 1 209 ? -12.417 -2.592 52.851 1.00 67.00 209 LEU A N 1
ATOM 1652 C CA . LEU A 1 209 ? -13.496 -3.554 53.113 1.00 67.00 209 LEU A CA 1
ATOM 1653 C C . LEU A 1 209 ? -13.197 -4.461 54.322 1.00 67.00 209 LEU A C 1
ATOM 1655 O O . LEU A 1 209 ? -14.112 -4.825 55.055 1.00 67.00 209 LEU A O 1
ATOM 1659 N N . TRP A 1 210 ? -11.926 -4.815 54.541 1.00 59.53 210 TRP A N 1
ATOM 1660 C CA . TRP A 1 210 ? -11.491 -5.622 55.688 1.00 59.53 210 TRP A CA 1
ATOM 1661 C C . TRP A 1 210 ? -11.403 -4.817 56.993 1.00 59.53 210 TRP A C 1
ATOM 1663 O O . TRP A 1 210 ? -11.460 -5.406 58.062 1.00 59.53 210 TRP A O 1
ATOM 1673 N N . SER A 1 211 ? -11.268 -3.486 56.938 1.00 62.88 211 SER A N 1
ATOM 1674 C CA . SER A 1 211 ? -11.273 -2.643 58.146 1.00 62.88 211 SER A CA 1
ATOM 1675 C C . SER A 1 211 ? -12.686 -2.322 58.656 1.00 62.88 211 SER A C 1
ATOM 1677 O O . SER A 1 211 ? -12.840 -1.910 59.805 1.00 62.88 211 SER A O 1
ATOM 1679 N N . MET A 1 212 ? -13.710 -2.513 57.813 1.00 64.19 212 MET A N 1
ATOM 1680 C CA . MET A 1 212 ? -15.129 -2.357 58.165 1.00 64.19 212 MET A CA 1
ATOM 1681 C C . MET A 1 212 ? -15.796 -3.647 58.682 1.00 64.19 212 MET A C 1
ATOM 1683 O O . MET A 1 212 ? -16.940 -3.574 59.134 1.00 64.19 212 MET A O 1
ATOM 1687 N N . ILE A 1 213 ? -15.120 -4.802 58.605 1.00 56.06 213 ILE A N 1
ATOM 1688 C CA . ILE A 1 213 ? -15.560 -6.103 59.153 1.00 56.06 213 ILE A CA 1
ATOM 1689 C C . ILE A 1 213 ? -14.826 -6.363 60.468 1.00 56.06 213 ILE A C 1
ATOM 1691 O O . ILE A 1 213 ? -15.505 -6.771 61.437 1.00 56.06 213 ILE A O 1
#

Radius of gyration: 29.49 Å; chains: 1; bounding box: 75×29×92 Å

pLDDT: mean 78.13, std 12.02, range [33.28, 95.38]

Secondary structure (DSSP, 8-state):
----S-----------TTSHHHHHHHHHHHHHHT--SPPSSEEEETTEEEESHHHHHHHHHHHHHHHHTTSS--------PPPHHHHHHHHHHHHHTS-HHHHHHHHHHHHTSHHHHHHHHHHHHHHHHTT--HHHHHHHHHHHHHHHHHHHHHHHHHHHHHTTT-TTHHHHHHHHHHHHHHHHHHHHHHHHHHHHHHHHHHHHHHHHHHH--